Protein AF-A0A7W1SX98-F1 (afdb_monomer)

Mean predicted aligned error: 14.44 Å

Radius of gyration: 32.79 Å; Cα contacts (8 Å, |Δi|>4): 309; chains: 1; bounding box: 80×51×91 Å

Solvent-accessible surface area (backbone atoms only — not comparable to full-atom values): 13759 Å² total; per-residue (Å²): 135,62,76,70,56,58,57,54,52,56,54,55,62,65,65,69,69,81,72,77,74,74,85,77,77,94,74,82,76,87,79,70,83,70,82,74,70,87,77,91,78,72,96,77,76,90,67,81,73,71,81,71,62,69,69,58,58,53,51,51,55,52,50,52,52,51,53,51,51,53,52,54,52,52,52,53,52,51,52,54,52,50,52,50,54,50,51,51,50,52,53,47,44,60,60,55,56,34,48,44,56,43,82,43,70,88,47,90,77,50,61,27,38,30,19,76,18,74,30,53,26,28,68,32,27,35,38,61,46,70,47,78,45,54,63,85,57,80,70,78,54,77,69,76,62,77,79,71,85,78,77,44,65,34,79,61,66,40,59,39,44,53,76,37,73,42,59,63,52,58,82,59,70,48,65,67,57,63,68,32,68,48,31,66,68,60,52,24,42,42,34,41,38,35,39,36,37,28,33,46,101,88,47,79,37,46,26,33,44,30,31,36,54,38,63,90,78,59,42,75,40,54,53,80,73,19,52,87,56,48,44,73,107

Structure (mmCIF, N/CA/C/O backbone):
data_AF-A0A7W1SX98-F1
#
_entry.id   AF-A0A7W1SX98-F1
#
loop_
_atom_site.group_PDB
_atom_site.id
_atom_site.type_symbol
_atom_site.label_atom_id
_atom_site.label_alt_id
_atom_site.label_comp_id
_atom_site.label_asym_id
_atom_site.label_entity_id
_atom_site.label_seq_id
_atom_site.pdbx_PDB_ins_code
_atom_site.Cartn_x
_atom_site.Cartn_y
_atom_site.Cartn_z
_atom_site.occupancy
_atom_site.B_iso_or_equiv
_atom_site.auth_seq_id
_atom_site.auth_comp_id
_atom_site.auth_asym_id
_atom_site.auth_atom_id
_atom_site.pdbx_PDB_model_num
ATOM 1 N N . MET A 1 1 ? -1.512 -29.452 -14.768 1.00 53.53 1 MET A N 1
ATOM 2 C CA . MET A 1 1 ? -2.451 -29.219 -13.643 1.00 53.53 1 MET A CA 1
ATOM 3 C C . MET A 1 1 ? -3.507 -30.324 -13.626 1.00 53.53 1 MET A C 1
ATOM 5 O O . MET A 1 1 ? -4.113 -30.598 -14.654 1.00 53.53 1 MET A O 1
ATOM 9 N N . ASN A 1 2 ? -3.650 -31.048 -12.513 1.00 69.81 2 ASN A N 1
ATOM 10 C CA . ASN A 1 2 ? -4.338 -32.344 -12.470 1.00 69.81 2 ASN A CA 1
ATOM 11 C C . ASN A 1 2 ? -5.875 -32.172 -12.424 1.00 69.81 2 ASN A C 1
ATOM 13 O O . ASN A 1 2 ? -6.386 -31.470 -11.551 1.00 69.81 2 ASN A O 1
ATOM 17 N N . LYS A 1 3 ? -6.631 -32.834 -13.320 1.00 70.69 3 LYS A N 1
ATOM 18 C CA . LYS A 1 3 ? -8.109 -32.718 -13.433 1.00 70.69 3 LYS A CA 1
ATOM 19 C C . LYS A 1 3 ? -8.848 -32.997 -12.110 1.00 70.69 3 LYS A C 1
ATOM 21 O O . LYS A 1 3 ? -9.946 -32.487 -11.889 1.00 70.69 3 LYS A O 1
ATOM 26 N N . ARG A 1 4 ? -8.232 -33.747 -11.187 1.00 74.62 4 ARG A N 1
ATOM 27 C CA . ARG A 1 4 ? -8.764 -33.992 -9.833 1.00 74.62 4 ARG A CA 1
ATOM 28 C C . ARG A 1 4 ? -8.680 -32.775 -8.898 1.00 74.62 4 ARG A C 1
ATOM 30 O O . ARG A 1 4 ? -9.543 -32.629 -8.035 1.00 74.62 4 ARG A O 1
ATOM 37 N N . GLN A 1 5 ? -7.703 -31.883 -9.073 1.00 73.25 5 GLN A N 1
ATOM 38 C CA . GLN A 1 5 ? -7.569 -30.671 -8.252 1.00 73.25 5 GLN A CA 1
ATOM 39 C C . GLN A 1 5 ? -8.580 -29.586 -8.657 1.00 73.25 5 GLN A C 1
ATOM 41 O O . GLN A 1 5 ? -9.191 -28.977 -7.780 1.00 73.25 5 GLN A O 1
ATOM 46 N N . ALA A 1 6 ? -8.875 -29.446 -9.955 1.00 75.69 6 ALA A N 1
ATOM 47 C CA . ALA A 1 6 ? -9.907 -28.525 -10.445 1.00 75.69 6 ALA A CA 1
ATOM 48 C C . ALA A 1 6 ? -11.312 -28.879 -9.913 1.00 75.69 6 ALA A C 1
ATOM 50 O O . ALA A 1 6 ? -12.081 -28.002 -9.518 1.00 75.69 6 ALA A O 1
ATOM 51 N N . LYS A 1 7 ? -11.636 -30.178 -9.810 1.00 75.94 7 LYS A N 1
ATOM 52 C CA . LYS A 1 7 ? -12.932 -30.638 -9.276 1.00 75.94 7 LYS A CA 1
ATOM 53 C C . LYS A 1 7 ? -13.069 -30.386 -7.764 1.00 75.94 7 LYS A C 1
ATOM 55 O O . LYS A 1 7 ? -14.159 -30.066 -7.296 1.00 75.94 7 LYS A O 1
ATOM 60 N N . ARG A 1 8 ? -11.964 -30.455 -7.006 1.00 73.19 8 ARG A N 1
ATOM 61 C CA . ARG A 1 8 ? -11.935 -30.140 -5.562 1.00 73.19 8 ARG A CA 1
ATOM 62 C C . ARG A 1 8 ? -12.038 -28.638 -5.276 1.00 73.19 8 ARG A C 1
ATOM 64 O O . ARG A 1 8 ? -12.693 -28.264 -4.307 1.00 73.19 8 ARG A O 1
ATOM 71 N N . GLN A 1 9 ? -11.465 -27.780 -6.122 1.00 71.31 9 GLN A N 1
ATOM 72 C CA . GLN A 1 9 ? -11.637 -26.326 -5.994 1.00 71.31 9 GLN A CA 1
ATOM 73 C C . GLN A 1 9 ? -13.074 -25.886 -6.314 1.00 71.31 9 GLN A C 1
ATOM 75 O O . GLN A 1 9 ? -13.644 -25.097 -5.563 1.00 71.31 9 GLN A O 1
ATOM 80 N N . LYS A 1 10 ? -13.712 -26.471 -7.339 1.00 72.81 10 LYS A N 1
ATOM 81 C CA . LYS A 1 10 ? -15.106 -26.147 -7.694 1.00 72.81 10 LYS A CA 1
ATOM 82 C C . LYS A 1 10 ? -16.112 -26.554 -6.602 1.00 72.81 10 LYS A C 1
ATOM 84 O O . LYS A 1 10 ? -17.065 -25.826 -6.350 1.00 72.81 10 LYS A O 1
ATOM 89 N N . ALA A 1 11 ? -15.862 -27.657 -5.890 1.00 65.88 11 ALA A N 1
ATOM 90 C CA . ALA A 1 11 ? -16.687 -28.075 -4.750 1.00 65.88 11 ALA A CA 1
ATOM 91 C C . ALA A 1 11 ? -16.510 -27.178 -3.505 1.00 65.88 11 ALA A C 1
ATOM 93 O O . ALA A 1 11 ? -17.474 -26.931 -2.784 1.00 65.88 11 ALA A O 1
ATOM 94 N N . ARG A 1 12 ? -15.303 -26.637 -3.265 1.00 59.25 12 ARG A N 1
ATOM 95 C CA . ARG A 1 12 ? -15.056 -25.687 -2.162 1.00 59.25 12 ARG A CA 1
ATOM 96 C C . ARG A 1 12 ? -15.656 -24.301 -2.418 1.00 59.25 12 ARG A C 1
ATOM 98 O O . ARG A 1 12 ? -16.077 -23.658 -1.462 1.00 59.25 12 ARG A O 1
ATOM 105 N N . ALA A 1 13 ? -15.754 -23.871 -3.677 1.00 56.34 13 ALA A N 1
ATOM 106 C CA . ALA A 1 13 ? -16.446 -22.631 -4.033 1.00 56.34 13 ALA A CA 1
ATOM 107 C C . ALA A 1 13 ? -17.969 -22.727 -3.805 1.00 56.34 13 ALA A C 1
ATOM 109 O O . ALA A 1 13 ? -18.572 -21.778 -3.316 1.00 56.34 13 ALA A O 1
ATOM 110 N N . ALA A 1 14 ? -18.577 -23.892 -4.058 1.00 56.03 14 ALA A N 1
ATOM 111 C CA . ALA A 1 14 ? -20.012 -24.107 -3.840 1.00 56.03 14 ALA A CA 1
ATOM 112 C C . ALA A 1 14 ? -20.404 -24.223 -2.350 1.00 56.03 14 ALA A C 1
ATOM 114 O O . ALA A 1 14 ? -21.511 -23.853 -1.969 1.00 56.03 14 ALA A O 1
ATOM 115 N N . ALA A 1 15 ? -19.500 -24.689 -1.482 1.00 55.44 15 ALA A N 1
ATOM 116 C CA . ALA A 1 15 ? -19.774 -24.811 -0.046 1.00 55.44 15 ALA A CA 1
ATOM 117 C C . ALA A 1 15 ? -19.709 -23.473 0.721 1.00 55.44 15 ALA A C 1
ATOM 119 O O . ALA A 1 15 ? -20.192 -23.396 1.848 1.00 55.44 15 ALA A O 1
ATOM 120 N N . LYS A 1 16 ? -19.149 -22.406 0.130 1.00 50.00 16 LYS A N 1
ATOM 121 C CA . LYS A 1 16 ? -18.953 -21.110 0.808 1.00 50.00 16 LYS A CA 1
ATOM 122 C C . LYS A 1 16 ? -20.136 -20.134 0.671 1.00 50.00 16 LYS A C 1
ATOM 124 O O . LYS A 1 16 ? -20.078 -19.049 1.234 1.00 50.00 16 LYS A O 1
ATOM 129 N N . GLN A 1 17 ? -21.215 -20.518 -0.021 1.00 50.91 17 GLN A N 1
ATOM 130 C CA . GLN A 1 17 ? -22.422 -19.690 -0.207 1.00 50.91 17 GLN A CA 1
ATOM 131 C C . GLN A 1 17 ? -23.604 -20.037 0.723 1.00 50.91 17 GLN A C 1
ATOM 133 O O . GLN A 1 17 ? -24.662 -19.433 0.602 1.00 50.91 17 GLN A O 1
ATOM 138 N N . LYS A 1 18 ? -23.455 -20.962 1.683 1.00 48.38 18 LYS A N 1
ATOM 139 C CA . LYS A 1 18 ? -24.540 -21.355 2.616 1.00 48.38 18 LYS A CA 1
ATOM 140 C C . LYS A 1 18 ? -24.483 -20.703 4.005 1.00 48.38 18 LYS A C 1
ATOM 142 O O . LYS A 1 18 ? -25.079 -21.207 4.948 1.00 48.38 18 LYS A O 1
ATOM 147 N N . GLY A 1 19 ? -23.785 -19.577 4.126 1.00 49.44 19 GLY A N 1
ATOM 148 C CA . GLY A 1 19 ? -23.678 -18.804 5.364 1.00 49.44 19 GLY A CA 1
ATOM 149 C C . GLY A 1 19 ? -24.116 -17.354 5.193 1.00 49.44 19 GLY A C 1
ATOM 150 O O . GLY A 1 19 ? -23.439 -16.470 5.706 1.00 49.44 19 GLY A O 1
ATOM 151 N N . SER A 1 20 ? -25.191 -17.082 4.442 1.00 47.28 20 SER A N 1
ATOM 152 C CA . SER A 1 20 ? -25.855 -15.782 4.554 1.00 47.28 20 SER A CA 1
ATOM 153 C C . SER A 1 20 ? -26.564 -15.752 5.903 1.00 47.28 20 SER A C 1
ATOM 155 O O . SER A 1 20 ? -27.641 -16.324 6.080 1.00 47.28 20 SER A O 1
ATOM 157 N N . MET A 1 21 ? -25.911 -15.131 6.875 1.00 58.09 21 MET A N 1
ATOM 158 C CA . MET A 1 21 ? -26.571 -14.669 8.083 1.00 58.09 21 MET A CA 1
ATOM 159 C C . MET A 1 21 ? -27.754 -13.793 7.632 1.00 58.09 21 MET A C 1
ATOM 161 O O . MET A 1 21 ? -27.546 -12.926 6.776 1.00 58.09 21 MET A O 1
ATOM 165 N N . PRO A 1 22 ? -28.988 -14.048 8.099 1.00 62.84 22 PRO A N 1
ATOM 166 C CA . PRO A 1 22 ? -30.115 -13.200 7.742 1.00 62.84 22 PRO A CA 1
ATOM 167 C C . PRO A 1 22 ? -29.826 -11.753 8.172 1.00 62.84 22 PRO A C 1
ATOM 169 O O . PRO A 1 22 ? -29.080 -11.543 9.138 1.00 62.84 22 PRO A O 1
ATOM 172 N N . PRO A 1 23 ? -30.376 -10.755 7.458 1.00 55.97 23 PRO A N 1
ATOM 173 C CA . PRO A 1 23 ? -30.254 -9.362 7.856 1.00 55.97 23 PRO A CA 1
ATOM 174 C C . PRO A 1 23 ? -30.785 -9.233 9.282 1.00 55.97 23 PRO A C 1
ATOM 176 O O . PRO A 1 23 ? -31.901 -9.642 9.590 1.00 55.97 23 PRO A O 1
ATOM 179 N N . ARG A 1 24 ? -29.932 -8.736 10.174 1.00 49.81 24 ARG A N 1
ATOM 180 C CA . ARG A 1 24 ? -30.326 -8.401 11.535 1.00 49.81 24 ARG A CA 1
ATOM 181 C C . ARG A 1 24 ? -31.128 -7.112 11.419 1.00 49.81 24 ARG A C 1
ATOM 183 O O . ARG A 1 24 ? -30.543 -6.074 11.115 1.00 49.81 24 ARG A O 1
ATOM 190 N N . ASP A 1 25 ? -32.443 -7.214 11.578 1.00 44.94 25 ASP A N 1
ATOM 191 C CA . ASP A 1 25 ? -33.338 -6.062 11.637 1.00 44.94 25 ASP A CA 1
ATOM 192 C C . ASP A 1 25 ? -32.806 -5.049 12.664 1.00 44.94 25 ASP A C 1
ATOM 194 O O . ASP A 1 25 ? -32.592 -5.407 13.828 1.00 44.94 25 ASP A O 1
ATOM 198 N N . PRO A 1 26 ? -32.565 -3.784 12.279 1.00 55.34 26 PRO A N 1
ATOM 199 C CA . PRO A 1 26 ? -32.278 -2.715 13.217 1.00 55.34 26 PRO A CA 1
ATOM 200 C C . PRO A 1 26 ? -33.611 -2.135 13.688 1.00 55.34 26 PRO A C 1
ATOM 202 O O . PRO A 1 26 ? -33.945 -0.988 13.404 1.00 55.34 26 PRO A O 1
ATOM 205 N N . THR A 1 27 ? -34.443 -2.938 14.340 1.00 52.44 27 THR A N 1
ATOM 206 C CA . THR A 1 27 ? -35.696 -2.448 14.917 1.00 52.44 27 THR A CA 1
ATOM 207 C C . THR A 1 27 ? -36.059 -3.311 16.106 1.00 52.44 27 THR A C 1
ATOM 209 O O . THR A 1 27 ? -36.897 -4.183 16.002 1.00 52.44 27 THR A O 1
ATOM 212 N N . ASP A 1 28 ? -35.401 -3.060 17.230 1.00 42.59 28 ASP A N 1
ATOM 213 C CA . ASP A 1 28 ? -36.002 -3.284 18.541 1.00 42.59 28 ASP A CA 1
ATOM 214 C C . ASP A 1 28 ? -35.445 -2.219 19.474 1.00 42.59 28 ASP A C 1
ATOM 216 O O . ASP A 1 28 ? -34.441 -2.362 20.168 1.00 42.59 28 ASP A O 1
ATOM 220 N N . ASN A 1 29 ? -36.102 -1.073 19.372 1.00 54.12 29 ASN A N 1
ATOM 221 C CA . ASN A 1 29 ? -36.122 -0.038 20.375 1.00 54.12 29 ASN A CA 1
ATOM 222 C C . ASN A 1 29 ? -37.097 -0.543 21.454 1.00 54.12 29 ASN A C 1
ATOM 224 O O . ASN A 1 29 ? -38.302 -0.515 21.195 1.00 54.12 29 ASN A O 1
ATOM 228 N N . PRO A 1 30 ? -36.683 -0.968 22.662 1.00 50.56 30 PRO A N 1
ATOM 229 C CA . PRO A 1 30 ? -37.625 -1.051 23.764 1.00 50.56 30 PRO A CA 1
ATOM 230 C C . PRO A 1 30 ? -37.810 0.367 24.315 1.00 50.56 30 PRO A C 1
ATOM 232 O O . PRO A 1 30 ? -37.403 0.699 25.422 1.00 50.56 30 PRO A O 1
ATOM 235 N N . SER A 1 31 ? -38.442 1.223 23.508 1.00 51.28 31 SER A N 1
ATOM 236 C CA . SER A 1 31 ? -39.245 2.335 24.011 1.00 51.28 31 SER A CA 1
ATOM 237 C C . SER A 1 31 ? -40.642 1.784 24.298 1.00 51.28 31 SER A C 1
ATOM 239 O O . SER A 1 31 ? -41.639 2.195 23.717 1.00 51.28 31 SER A O 1
ATOM 241 N N . SER A 1 32 ? -40.717 0.791 25.180 1.00 48.19 32 SER A N 1
ATOM 242 C CA . SER A 1 32 ? -41.953 0.470 25.876 1.00 48.19 32 SER A CA 1
ATOM 243 C C . SER A 1 32 ? -41.950 1.304 27.147 1.00 48.19 32 SER A C 1
ATOM 245 O O . SER A 1 32 ? -41.489 0.884 28.208 1.00 48.19 32 SER A O 1
ATOM 247 N N . ASN A 1 33 ? -42.461 2.523 27.003 1.00 55.06 33 ASN A N 1
ATOM 248 C CA . ASN A 1 33 ? -43.146 3.207 28.084 1.00 55.06 33 ASN A CA 1
ATOM 249 C C . ASN A 1 33 ? -44.345 2.333 28.496 1.00 55.06 33 ASN A C 1
ATOM 251 O O . ASN A 1 33 ? -45.474 2.612 28.107 1.00 55.06 33 ASN A O 1
ATOM 255 N N . GLU A 1 34 ? -44.119 1.262 29.254 1.00 45.81 34 GLU A N 1
ATOM 256 C CA . GLU A 1 34 ? -45.177 0.694 30.082 1.00 45.81 34 GLU A CA 1
ATOM 257 C C . GLU A 1 34 ? -45.151 1.440 31.406 1.00 45.81 34 GLU A C 1
ATOM 259 O O . GLU A 1 34 ? -44.496 1.073 32.381 1.00 45.81 34 GLU A O 1
ATOM 264 N N . ALA A 1 35 ? -45.912 2.531 31.411 1.00 51.06 35 ALA A N 1
ATOM 265 C CA . ALA A 1 35 ? -46.643 2.943 32.588 1.00 51.06 35 ALA A CA 1
ATOM 266 C C . ALA A 1 35 ? -47.534 1.764 33.022 1.00 51.06 35 ALA A C 1
ATOM 268 O O . ALA A 1 35 ? -48.715 1.697 32.683 1.00 51.06 35 ALA A O 1
ATOM 269 N N . SER A 1 36 ? -46.955 0.794 33.735 1.00 50.25 36 SER A N 1
ATOM 270 C CA . SER A 1 36 ? -47.737 -0.181 34.481 1.00 50.25 36 SER A CA 1
ATOM 271 C C . SER A 1 36 ? -48.347 0.560 35.654 1.00 50.25 36 SER A C 1
ATOM 273 O O . SER A 1 36 ? -47.698 0.848 36.660 1.00 50.25 36 SER A O 1
ATOM 275 N N . ASN A 1 37 ? -49.608 0.901 35.439 1.00 53.03 37 ASN A N 1
ATOM 276 C CA . ASN A 1 37 ? -50.574 1.332 36.419 1.00 53.03 37 ASN A CA 1
ATOM 277 C C . ASN A 1 37 ? -50.389 0.652 37.778 1.00 53.03 37 ASN A C 1
ATOM 279 O O . ASN A 1 37 ? -50.165 -0.555 37.879 1.00 53.03 37 ASN A O 1
ATOM 283 N N . ASN A 1 38 ? -50.573 1.481 38.801 1.00 57.03 38 ASN A N 1
ATOM 284 C CA . ASN A 1 38 ? -51.040 1.144 40.134 1.00 57.03 38 ASN A CA 1
ATOM 285 C C . ASN A 1 38 ? -51.737 -0.223 40.218 1.00 57.03 38 ASN A C 1
ATOM 287 O O . ASN A 1 38 ? -52.833 -0.400 39.687 1.00 57.03 38 ASN A O 1
ATOM 291 N N . HIS A 1 39 ? -51.161 -1.124 41.009 1.00 44.66 39 HIS A N 1
ATOM 292 C CA . HIS A 1 39 ? -51.970 -2.000 41.843 1.00 44.66 39 HIS A CA 1
ATOM 293 C C . HIS A 1 39 ? -51.408 -1.982 43.261 1.00 44.66 39 HIS A C 1
ATOM 295 O O . HIS A 1 39 ? -50.595 -2.802 43.682 1.00 44.66 39 HIS A O 1
ATOM 301 N N . ASP A 1 40 ? -51.850 -0.951 43.970 1.00 61.62 40 ASP A N 1
ATOM 302 C CA . ASP A 1 40 ?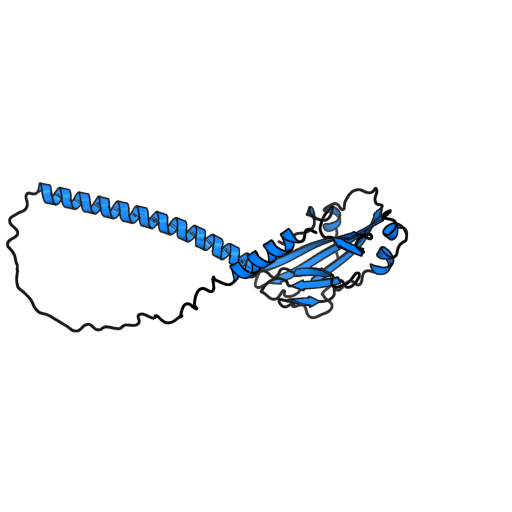 -51.883 -0.878 45.417 1.00 61.62 40 ASP A CA 1
ATOM 303 C C . ASP A 1 40 ? -52.921 -1.903 45.903 1.00 61.62 40 ASP A C 1
ATOM 305 O O . ASP A 1 40 ? -54.124 -1.657 45.880 1.00 61.62 40 ASP A O 1
ATOM 309 N N . SER A 1 41 ? -52.476 -3.126 46.191 1.00 59.09 41 SER A N 1
ATOM 310 C CA . SER A 1 41 ? -53.283 -4.140 46.876 1.00 59.09 41 SER A CA 1
ATOM 311 C C . SER A 1 41 ? -52.406 -5.314 47.292 1.00 59.09 41 SER A C 1
ATOM 313 O O . SER A 1 41 ? -52.212 -6.259 46.531 1.00 59.09 41 SER A O 1
ATOM 315 N N . THR A 1 42 ? -51.855 -5.258 48.498 1.00 48.41 42 THR A N 1
ATOM 316 C CA . THR A 1 42 ? -52.203 -6.172 49.601 1.00 48.41 42 THR A CA 1
ATOM 317 C C . THR A 1 42 ? -51.202 -5.973 50.732 1.00 48.41 42 THR A C 1
ATOM 319 O O . THR A 1 42 ? -50.183 -6.648 50.857 1.00 48.41 42 THR A O 1
ATOM 322 N N . GLU A 1 43 ? -51.561 -5.062 51.636 1.00 60.75 43 GLU A N 1
ATOM 323 C CA . GLU A 1 43 ? -51.443 -5.371 53.053 1.00 60.75 43 GLU A CA 1
ATOM 324 C C . GLU A 1 43 ? -52.037 -6.766 53.284 1.00 60.75 43 GLU A C 1
ATOM 326 O O . GLU A 1 43 ? -53.252 -6.913 53.325 1.00 60.75 43 GLU A O 1
ATOM 331 N N . GLN A 1 44 ? -51.212 -7.803 53.387 1.00 53.03 44 GLN A N 1
ATOM 332 C CA . GLN A 1 44 ? -51.542 -9.011 54.140 1.00 53.03 44 GLN A CA 1
ATOM 333 C C . GLN A 1 44 ? -50.332 -9.933 54.190 1.00 53.03 44 GLN A C 1
ATOM 335 O O . GLN A 1 44 ? -49.858 -10.440 53.181 1.00 53.03 44 GLN A O 1
ATOM 340 N N . GLY A 1 45 ? -49.846 -10.160 55.408 1.00 48.97 45 GLY A N 1
ATOM 341 C CA . GLY A 1 45 ? -48.804 -11.146 55.663 1.00 48.97 45 GLY A CA 1
ATOM 342 C C . GLY A 1 45 ? -47.575 -10.591 56.360 1.00 48.97 45 GLY A C 1
ATOM 343 O O . GLY A 1 45 ? -46.457 -10.941 56.004 1.00 48.97 45 GLY A O 1
ATOM 344 N N . ARG A 1 46 ? -47.761 -9.801 57.427 1.00 51.31 46 ARG A N 1
ATOM 345 C CA . ARG A 1 46 ? -46.780 -9.715 58.522 1.00 51.31 46 ARG A CA 1
ATOM 346 C C . ARG A 1 46 ? -46.711 -11.097 59.193 1.00 51.31 46 ARG A C 1
ATOM 348 O O . ARG A 1 46 ? -47.197 -11.302 60.304 1.00 51.31 46 ARG A O 1
ATOM 355 N N . SER A 1 47 ? -46.180 -12.090 58.482 1.00 56.03 47 SER A N 1
ATOM 356 C CA . SER A 1 47 ? -45.858 -13.383 59.059 1.00 56.03 47 SER A CA 1
ATOM 357 C C . SER A 1 47 ? -44.845 -13.107 60.155 1.00 56.03 47 SER A C 1
ATOM 359 O O . SER A 1 47 ? -43.778 -12.548 59.895 1.00 56.03 47 SER A O 1
ATOM 361 N N . LYS A 1 48 ? -45.220 -13.435 61.392 1.00 50.59 48 LYS A N 1
ATOM 362 C CA . LYS A 1 48 ? -44.337 -13.427 62.552 1.00 50.59 48 LYS A CA 1
ATOM 363 C C . LYS A 1 48 ? -43.171 -14.363 62.233 1.00 50.59 48 LYS A C 1
ATOM 365 O O . LYS A 1 48 ? -43.268 -15.560 62.479 1.00 50.59 48 LYS A O 1
ATOM 370 N N . LEU A 1 49 ? -42.102 -13.827 61.640 1.00 59.66 49 LEU A N 1
ATOM 371 C CA . LEU A 1 49 ? -40.834 -14.526 61.529 1.00 59.66 49 LEU A CA 1
ATOM 372 C C . LEU A 1 49 ? -40.380 -14.774 62.963 1.00 59.66 49 LEU A C 1
ATOM 374 O O . LEU A 1 49 ? -39.955 -13.864 63.676 1.00 59.66 49 LEU A O 1
ATOM 378 N N . SER A 1 50 ? -40.564 -16.014 63.406 1.00 64.06 50 SER A N 1
ATOM 379 C CA . SER A 1 50 ? -39.904 -16.556 64.582 1.00 64.06 50 SER A CA 1
ATOM 380 C C . SER A 1 50 ? -38.437 -16.153 64.507 1.00 64.06 50 SER A C 1
ATOM 382 O O . SER A 1 50 ? -37.804 -16.416 63.485 1.00 64.06 50 SER A O 1
ATOM 384 N N . LYS A 1 51 ? -37.936 -15.477 65.550 1.00 71.12 51 LYS A N 1
ATOM 385 C CA . LYS A 1 51 ? -36.546 -15.017 65.665 1.00 71.12 51 LYS A CA 1
ATOM 386 C C . LYS A 1 51 ? -35.609 -16.115 65.167 1.00 71.12 51 LYS A C 1
ATOM 388 O O . LYS A 1 51 ? -35.430 -17.124 65.849 1.00 71.12 51 LYS A O 1
ATOM 393 N N . ALA A 1 52 ? -35.054 -15.928 63.973 1.00 71.56 52 ALA A N 1
ATOM 394 C CA . ALA A 1 52 ? -33.992 -16.789 63.502 1.00 71.56 52 ALA A CA 1
ATOM 395 C C . ALA A 1 52 ? -32.820 -16.618 64.482 1.00 71.56 52 ALA A C 1
ATOM 397 O O . ALA A 1 52 ? -32.535 -15.495 64.908 1.00 71.56 52 ALA A O 1
ATOM 398 N N . PRO A 1 53 ? -32.177 -17.704 64.918 1.00 82.94 53 PRO A N 1
ATOM 399 C CA . PRO A 1 53 ? -31.033 -17.599 65.805 1.00 82.94 53 PRO A CA 1
ATOM 400 C C . PRO A 1 53 ? -29.909 -16.793 65.130 1.00 82.94 53 PRO A C 1
ATOM 402 O O . PRO A 1 53 ? -29.630 -16.971 63.946 1.00 82.94 53 PRO A O 1
ATOM 405 N N . VAL A 1 54 ? -29.261 -15.914 65.904 1.00 88.62 54 VAL A N 1
ATOM 406 C CA . VAL A 1 54 ? -28.309 -14.869 65.452 1.00 88.62 54 VAL A CA 1
ATOM 407 C C . VAL A 1 54 ? -27.192 -15.396 64.533 1.00 88.62 54 VAL A C 1
ATOM 409 O O . VAL A 1 54 ? -26.716 -14.685 63.650 1.00 88.62 54 VAL A O 1
ATOM 412 N N . TRP A 1 55 ? -26.787 -16.661 64.679 1.00 92.38 55 TRP A N 1
ATOM 413 C CA . TRP A 1 55 ? -25.748 -17.271 63.840 1.00 92.38 55 TRP A CA 1
ATOM 414 C C . TRP A 1 55 ? -26.164 -17.435 62.366 1.00 92.38 55 TRP A C 1
ATOM 416 O O . TRP A 1 55 ? -25.307 -17.372 61.485 1.00 92.38 55 TRP A O 1
ATOM 426 N N . ILE A 1 56 ? -27.461 -17.602 62.077 1.00 91.25 56 ILE A N 1
ATOM 427 C CA . ILE A 1 56 ? -27.976 -17.724 60.701 1.00 91.25 56 ILE A CA 1
ATOM 428 C C . ILE A 1 56 ? -27.890 -16.375 59.981 1.00 91.25 56 ILE A C 1
ATOM 430 O O . ILE A 1 56 ? -27.528 -16.318 58.806 1.00 91.25 56 ILE A O 1
ATOM 434 N N . GLU A 1 57 ? -28.172 -15.284 60.693 1.00 88.06 57 GLU A N 1
ATOM 435 C CA . GLU A 1 57 ? -28.065 -13.924 60.161 1.00 88.06 57 GLU A CA 1
ATOM 436 C C . GLU A 1 57 ? -26.612 -13.586 59.798 1.00 88.06 57 GLU A C 1
ATOM 438 O O . GLU A 1 57 ? -26.342 -13.096 58.699 1.00 88.06 57 GLU A O 1
ATOM 443 N N . ALA A 1 58 ? -25.660 -13.969 60.658 1.00 93.25 58 ALA A N 1
ATOM 444 C CA . ALA A 1 58 ? -24.232 -13.824 60.379 1.00 93.25 58 ALA A CA 1
ATOM 445 C C . ALA A 1 58 ? -23.787 -14.627 59.139 1.00 93.25 58 ALA A C 1
ATOM 447 O O . ALA A 1 58 ? -23.055 -14.105 58.298 1.00 93.25 58 ALA A O 1
ATOM 448 N N . LEU A 1 59 ? -24.258 -15.872 58.977 1.00 95.19 59 LEU A N 1
ATOM 449 C CA . LEU A 1 59 ? -23.953 -16.680 57.788 1.00 95.19 59 LEU A CA 1
ATOM 450 C C . LEU A 1 59 ? -24.529 -16.078 56.504 1.00 95.19 59 LEU A C 1
ATOM 452 O O . LEU A 1 59 ? -23.855 -16.079 55.474 1.00 95.19 59 LEU A O 1
ATOM 456 N N . CYS A 1 60 ? -25.748 -15.539 56.560 1.00 94.25 60 CYS A N 1
ATOM 457 C CA . CYS A 1 60 ? -26.376 -14.884 55.416 1.00 94.25 60 CYS A CA 1
ATOM 458 C C . CYS A 1 60 ? -25.584 -13.638 54.981 1.00 94.25 60 CYS A C 1
ATOM 460 O O . CYS A 1 60 ? -25.288 -13.472 53.797 1.00 94.25 60 CYS A O 1
ATOM 462 N N . ALA A 1 61 ? -25.150 -12.812 55.940 1.00 94.88 61 ALA A N 1
ATOM 463 C CA . ALA A 1 61 ? -24.311 -11.647 55.664 1.00 94.88 61 ALA A CA 1
ATOM 464 C C . ALA A 1 61 ? -22.980 -12.038 54.996 1.00 94.88 61 ALA A C 1
ATOM 466 O O . ALA A 1 61 ? -22.581 -11.431 54.002 1.00 94.88 61 ALA A O 1
ATOM 467 N N . ILE A 1 62 ? -22.321 -13.095 55.483 1.00 96.44 62 ILE A N 1
ATOM 468 C CA . ILE A 1 62 ? -21.082 -13.613 54.883 1.00 96.44 62 ILE A CA 1
ATOM 469 C C . ILE A 1 62 ? -21.330 -14.109 53.450 1.00 96.44 62 ILE A C 1
ATOM 471 O O . ILE A 1 62 ? -20.566 -13.776 52.542 1.00 96.44 62 ILE A O 1
ATOM 475 N N . ALA A 1 63 ? -22.410 -14.862 53.220 1.00 97.06 63 ALA A N 1
ATOM 476 C CA . ALA A 1 63 ? -22.757 -15.368 51.893 1.00 97.06 63 ALA A CA 1
ATOM 477 C C . ALA A 1 63 ? -22.986 -14.231 50.881 1.00 97.06 63 ALA A C 1
ATOM 479 O O . ALA A 1 63 ? -22.487 -14.298 49.755 1.00 97.06 63 ALA A O 1
ATOM 480 N N . LEU A 1 64 ? -23.665 -13.154 51.290 1.00 97.31 64 LEU A N 1
ATOM 481 C CA . LEU A 1 64 ? -23.885 -11.975 50.447 1.00 97.31 64 LEU A CA 1
ATOM 482 C C . LEU A 1 64 ? -22.572 -11.287 50.054 1.00 97.31 64 LEU A C 1
ATOM 484 O O . LEU A 1 64 ? -22.400 -10.913 48.891 1.00 97.31 64 LEU A O 1
ATOM 488 N N . VAL A 1 65 ? -21.619 -11.166 50.982 1.00 97.56 65 VAL A N 1
ATOM 489 C CA . VAL A 1 65 ? -20.292 -10.597 50.689 1.00 97.56 65 VAL A CA 1
ATOM 490 C C . VAL A 1 65 ? -19.539 -11.462 49.677 1.00 97.56 65 VAL A C 1
ATOM 492 O O . VAL A 1 65 ? -18.964 -10.928 48.727 1.00 97.56 65 VAL A O 1
ATOM 495 N N . ILE A 1 66 ? -19.587 -12.790 49.820 1.00 97.62 66 ILE A N 1
ATOM 496 C CA . ILE A 1 66 ? -18.929 -13.720 48.888 1.00 97.62 66 ILE A CA 1
ATOM 497 C C . ILE A 1 66 ? -19.524 -13.597 47.481 1.00 97.62 66 ILE A C 1
ATOM 499 O O . ILE A 1 66 ? -18.777 -13.445 46.514 1.00 97.62 66 ILE A O 1
ATOM 503 N N . ILE A 1 67 ? -20.855 -13.615 47.353 1.00 97.06 67 ILE A N 1
ATOM 504 C CA . ILE A 1 67 ? -21.537 -13.496 46.054 1.00 97.06 67 ILE A CA 1
ATOM 505 C C . ILE A 1 67 ? -21.199 -12.155 45.395 1.00 97.06 67 ILE A C 1
ATOM 507 O O . ILE A 1 67 ? -20.840 -12.115 44.217 1.00 97.06 67 ILE A O 1
ATOM 511 N N . THR A 1 68 ? -21.234 -11.065 46.165 1.00 97.00 68 THR A N 1
ATOM 512 C CA . THR A 1 68 ? -20.897 -9.720 45.675 1.00 97.00 68 THR A CA 1
ATOM 513 C C . THR A 1 68 ? -19.435 -9.635 45.225 1.00 97.00 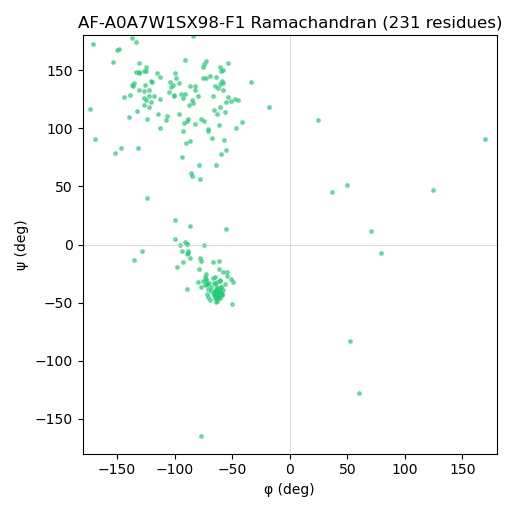68 THR A C 1
ATOM 515 O O . THR A 1 68 ? -19.132 -9.068 44.169 1.00 97.00 68 THR A O 1
ATOM 518 N N . GLY A 1 69 ? -18.516 -10.250 45.977 1.00 97.25 69 GLY A N 1
ATOM 519 C CA . GLY A 1 69 ? -17.099 -10.342 45.627 1.00 97.25 69 GLY A CA 1
ATOM 520 C C . GLY A 1 69 ? -16.864 -11.122 44.331 1.00 97.25 69 GLY A C 1
ATOM 521 O O . GLY A 1 69 ? -16.151 -10.645 43.444 1.00 97.25 69 GLY A O 1
ATOM 522 N N . LEU A 1 70 ? -17.515 -12.279 44.176 1.00 96.94 70 LEU A N 1
ATOM 523 C CA . LEU A 1 70 ? -17.449 -13.085 42.954 1.00 96.94 70 LEU A CA 1
ATOM 524 C C . LEU A 1 70 ? -18.014 -12.327 41.749 1.00 96.94 70 LEU A C 1
ATOM 526 O O . LEU A 1 70 ? -17.368 -12.292 40.700 1.00 96.94 70 LEU A O 1
ATOM 530 N N . TYR A 1 71 ? -19.167 -11.670 41.897 1.00 95.88 71 TYR A N 1
ATOM 531 C CA . TYR A 1 71 ? -19.773 -10.875 40.828 1.00 95.88 71 TYR A CA 1
ATOM 532 C C . TYR A 1 71 ? -18.849 -9.736 40.380 1.00 95.88 71 TYR A C 1
ATOM 534 O O . TYR A 1 71 ? -18.578 -9.577 39.189 1.00 95.88 71 TYR A O 1
ATOM 542 N N . THR A 1 72 ? -18.270 -9.003 41.336 1.00 95.44 72 THR A N 1
ATOM 543 C CA . THR A 1 72 ? -17.306 -7.927 41.056 1.00 95.44 72 THR A CA 1
ATOM 544 C C . THR A 1 72 ? -16.063 -8.456 40.331 1.00 95.44 72 THR A C 1
ATOM 546 O O . THR A 1 72 ? -15.564 -7.829 39.393 1.00 95.44 72 THR A O 1
ATOM 549 N N . HIS A 1 73 ? -15.568 -9.634 40.723 1.00 95.44 73 HIS A N 1
ATOM 550 C CA . HIS A 1 73 ? -14.434 -10.281 40.066 1.00 95.44 73 HIS A CA 1
ATOM 551 C C . HIS A 1 73 ? -14.756 -10.690 38.615 1.00 95.44 73 HIS A C 1
ATOM 553 O O . HIS A 1 73 ? -13.955 -10.430 37.712 1.00 95.44 73 HIS A O 1
ATOM 559 N N . TYR A 1 74 ? -15.934 -11.270 38.358 1.00 95.38 74 TYR A N 1
ATOM 560 C CA . TYR A 1 74 ? -16.369 -11.613 36.999 1.00 95.38 74 TYR A CA 1
ATOM 561 C C . TYR A 1 74 ? -16.586 -10.375 36.124 1.00 95.38 74 TYR A C 1
ATOM 563 O O . TYR A 1 74 ? -16.126 -10.357 34.979 1.00 95.38 74 TYR A O 1
ATOM 571 N N . ALA A 1 75 ? -17.196 -9.318 36.667 1.00 93.25 75 ALA A N 1
ATOM 572 C CA . ALA A 1 75 ? -17.388 -8.055 35.960 1.00 93.25 75 ALA A CA 1
ATOM 573 C C . ALA A 1 75 ? -16.046 -7.445 35.519 1.00 93.25 75 ALA A C 1
ATOM 575 O O . ALA A 1 75 ? -15.891 -7.055 34.361 1.00 93.25 75 ALA A O 1
ATOM 576 N N . ARG A 1 76 ? -15.026 -7.451 36.392 1.00 93.75 76 ARG A N 1
ATOM 577 C CA . ARG A 1 76 ? -13.675 -6.984 36.029 1.00 93.75 76 ARG A CA 1
ATOM 578 C C . ARG A 1 76 ? -13.073 -7.773 34.865 1.00 93.75 76 ARG A C 1
ATOM 580 O O . ARG A 1 76 ? -12.494 -7.163 33.968 1.00 93.75 76 ARG A O 1
ATOM 587 N N . ARG A 1 77 ? -13.221 -9.103 34.843 1.00 92.62 77 ARG A N 1
ATOM 588 C CA . ARG A 1 77 ? -12.717 -9.931 33.731 1.00 92.62 77 ARG A CA 1
ATOM 589 C C . ARG A 1 77 ? -13.434 -9.636 32.414 1.00 92.62 77 ARG A C 1
ATOM 591 O O . ARG A 1 77 ? -12.772 -9.554 31.382 1.00 92.62 77 ARG A O 1
ATOM 598 N N . GLN A 1 78 ? -14.752 -9.432 32.441 1.00 90.25 78 GLN A N 1
ATOM 599 C CA . GLN A 1 78 ? -15.504 -9.061 31.238 1.00 90.25 78 GLN A CA 1
ATOM 600 C C . GLN A 1 78 ? -15.060 -7.705 30.686 1.00 90.25 78 GLN A C 1
ATOM 602 O O . GLN A 1 78 ? -14.829 -7.589 29.487 1.00 90.25 78 GLN A O 1
ATOM 607 N N . VAL A 1 79 ? -14.851 -6.709 31.552 1.00 94.50 79 VAL A N 1
ATOM 608 C CA . VAL A 1 79 ? -14.355 -5.387 31.135 1.00 94.50 79 VAL A CA 1
ATOM 609 C C . VAL A 1 79 ? -12.959 -5.485 30.517 1.00 94.50 79 VAL A C 1
ATOM 611 O O . VAL A 1 79 ? -12.692 -4.853 29.500 1.00 94.50 79 VAL A O 1
ATOM 614 N N . GLN A 1 80 ? -12.065 -6.304 31.077 1.00 94.88 80 GLN A N 1
ATOM 615 C CA . GLN A 1 80 ? -10.732 -6.512 30.500 1.00 94.88 80 GLN A CA 1
ATOM 616 C C . GLN A 1 80 ? -10.793 -7.153 29.107 1.00 94.88 80 GLN A C 1
ATOM 618 O O . GLN A 1 80 ? -10.104 -6.693 28.196 1.00 94.88 80 GLN A O 1
ATOM 623 N N . ALA A 1 81 ? -11.635 -8.175 28.924 1.00 91.00 81 ALA A N 1
ATOM 624 C CA . ALA A 1 81 ? -11.832 -8.811 27.624 1.00 91.00 81 ALA A CA 1
ATOM 625 C C . ALA A 1 81 ? -12.460 -7.841 26.609 1.00 91.00 81 ALA A C 1
ATOM 627 O O . ALA A 1 81 ? -11.940 -7.691 25.505 1.00 91.00 81 ALA A O 1
ATOM 628 N N . ALA A 1 82 ? -13.509 -7.116 27.010 1.00 90.62 82 ALA A N 1
ATOM 629 C CA . ALA A 1 82 ? -14.173 -6.123 26.171 1.00 90.62 82 ALA A CA 1
ATOM 630 C C . ALA A 1 82 ? -13.220 -4.997 25.751 1.00 90.62 82 ALA A C 1
ATOM 632 O O . ALA A 1 82 ? -13.191 -4.625 24.582 1.00 90.62 82 ALA A O 1
ATOM 633 N N . ASN A 1 83 ? -12.380 -4.502 26.664 1.00 95.31 83 ASN A N 1
ATOM 634 C CA . ASN A 1 83 ? -11.376 -3.484 26.352 1.00 95.31 83 ASN A CA 1
ATOM 635 C C . ASN A 1 83 ? -10.335 -3.979 25.346 1.00 95.31 83 ASN A C 1
ATOM 637 O O . ASN A 1 83 ? -9.896 -3.207 24.494 1.00 95.31 83 ASN A O 1
ATOM 641 N N . LYS A 1 84 ? -9.937 -5.255 25.422 1.00 92.94 84 LYS A N 1
ATOM 642 C CA . LYS A 1 84 ? -9.032 -5.850 24.433 1.00 92.94 84 LYS A CA 1
ATOM 643 C C . LYS A 1 84 ? -9.690 -5.888 23.053 1.00 92.94 84 LYS A C 1
ATOM 645 O O . LYS A 1 84 ? -9.104 -5.385 22.101 1.00 92.94 84 LYS A O 1
ATOM 650 N N . THR A 1 85 ? -10.923 -6.386 22.966 1.00 85.88 85 THR A N 1
ATOM 651 C CA . THR A 1 85 ? -11.684 -6.421 21.709 1.00 85.88 85 THR A CA 1
ATOM 652 C C . THR A 1 85 ? -11.932 -5.020 21.154 1.00 85.88 85 THR A C 1
ATOM 654 O O . THR A 1 85 ? -11.780 -4.802 19.960 1.00 85.88 85 THR A O 1
ATOM 657 N N . LEU A 1 86 ? -12.247 -4.041 22.005 1.00 87.94 86 LEU A N 1
ATOM 658 C CA . LEU A 1 86 ? -12.434 -2.654 21.586 1.00 87.94 86 LEU A CA 1
ATOM 659 C C . LEU A 1 86 ? -11.147 -2.076 20.987 1.00 87.94 86 LEU A C 1
ATOM 661 O O . LEU A 1 86 ? -11.198 -1.452 19.933 1.00 87.94 86 LEU A O 1
ATOM 665 N N . ARG A 1 87 ? -9.988 -2.316 21.614 1.00 87.38 87 ARG A N 1
ATOM 666 C CA . ARG A 1 87 ? -8.690 -1.888 21.067 1.00 87.38 87 ARG A CA 1
ATOM 667 C C . ARG A 1 87 ? -8.384 -2.554 19.731 1.00 87.38 87 ARG A C 1
ATOM 669 O O . ARG A 1 87 ? -7.924 -1.872 18.827 1.00 87.38 87 ARG A O 1
ATOM 676 N N . GLU A 1 88 ? -8.659 -3.847 19.596 1.00 83.38 88 GLU A N 1
ATOM 677 C CA . GLU A 1 88 ? -8.481 -4.574 18.334 1.00 83.38 88 GLU A CA 1
ATOM 678 C C . GLU A 1 88 ? -9.419 -4.046 17.239 1.00 83.38 88 GLU A C 1
ATOM 680 O O . GLU A 1 88 ? -8.981 -3.861 16.109 1.00 83.38 88 GLU A O 1
ATOM 685 N N . ILE A 1 89 ? -10.674 -3.717 17.566 1.00 72.25 89 ILE A N 1
ATOM 686 C CA . ILE A 1 89 ? -11.624 -3.100 16.627 1.00 72.25 89 ILE A CA 1
ATOM 687 C C . ILE A 1 89 ? -11.166 -1.699 16.226 1.00 72.25 89 ILE A C 1
ATOM 689 O O . ILE A 1 89 ? -11.241 -1.355 15.051 1.00 72.25 89 ILE A O 1
ATOM 693 N N . VAL A 1 90 ? -10.703 -0.882 17.174 1.00 78.56 90 VAL A N 1
ATOM 694 C CA . VAL A 1 90 ? -10.193 0.464 16.879 1.00 78.56 90 VAL A CA 1
ATOM 695 C C . VAL A 1 90 ? -8.949 0.374 16.000 1.00 78.56 90 VAL A C 1
ATOM 697 O O . VAL A 1 90 ? -8.902 1.046 14.977 1.00 78.56 90 VAL A O 1
ATOM 700 N N . ALA A 1 91 ? -8.001 -0.508 16.323 1.00 75.81 91 ALA A N 1
ATOM 701 C CA . ALA A 1 91 ? -6.814 -0.738 15.502 1.00 75.81 91 ALA A CA 1
ATOM 702 C C . ALA A 1 91 ? -7.176 -1.270 14.103 1.00 75.81 91 ALA A C 1
ATOM 704 O O . ALA A 1 91 ? -6.638 -0.797 13.107 1.00 75.81 91 ALA A O 1
ATOM 705 N N . SER A 1 92 ? -8.132 -2.201 14.008 1.00 70.31 92 SER A N 1
ATOM 706 C CA . SER A 1 92 ? -8.651 -2.696 12.726 1.00 70.31 92 SER A CA 1
ATOM 707 C C . SER A 1 92 ? -9.304 -1.578 11.926 1.00 70.31 92 SER A C 1
ATOM 709 O O . SER A 1 92 ? -9.059 -1.469 10.735 1.00 70.31 92 SER A O 1
ATOM 711 N N . ARG A 1 93 ? -10.097 -0.713 12.566 1.00 71.25 93 ARG A N 1
ATOM 712 C CA . ARG A 1 93 ? -10.717 0.435 11.898 1.00 71.25 93 ARG A CA 1
ATOM 713 C C . ARG A 1 93 ? -9.684 1.443 11.425 1.00 71.25 93 ARG A C 1
ATOM 715 O O . ARG A 1 93 ? -9.817 1.952 10.321 1.00 71.25 93 ARG A O 1
ATOM 722 N N . GLU A 1 94 ? -8.664 1.735 12.225 1.00 69.44 94 GLU A N 1
ATOM 723 C CA . GLU A 1 94 ? -7.569 2.608 11.794 1.00 69.44 94 GLU A CA 1
ATOM 724 C C . GLU A 1 94 ? -6.857 2.046 10.555 1.00 69.44 94 GLU A C 1
ATOM 726 O O . GLU A 1 94 ? -6.516 2.813 9.656 1.00 69.44 94 GLU A O 1
ATOM 731 N N . LEU A 1 95 ? -6.707 0.721 10.460 1.00 66.44 95 LEU A N 1
ATOM 732 C CA . LEU A 1 95 ? -6.171 0.051 9.272 1.00 66.44 95 LEU A CA 1
ATOM 733 C C . LEU A 1 95 ? -7.161 0.068 8.089 1.00 66.44 95 LEU A C 1
ATOM 735 O O . LEU A 1 95 ? -6.758 0.372 6.970 1.00 66.44 95 LEU A O 1
ATOM 739 N N . ASP A 1 96 ? -8.451 -0.184 8.326 1.00 59.88 96 ASP A N 1
ATOM 740 C CA . ASP A 1 96 ? -9.497 -0.254 7.291 1.00 59.88 96 ASP A CA 1
ATOM 741 C C . ASP A 1 96 ? -9.872 1.118 6.704 1.00 59.88 96 ASP A C 1
ATOM 743 O O . ASP A 1 96 ? -10.357 1.209 5.571 1.00 59.88 96 ASP A O 1
ATOM 747 N N . HIS A 1 97 ? -9.666 2.198 7.464 1.00 62.03 97 HIS A N 1
ATOM 748 C CA . HIS A 1 97 ? -9.911 3.575 7.029 1.00 62.03 97 HIS A CA 1
ATOM 749 C C . HIS A 1 97 ? -8.697 4.232 6.389 1.00 62.03 97 HIS A C 1
ATOM 751 O O . HIS A 1 97 ? -8.765 5.407 6.021 1.00 62.03 97 HIS A O 1
ATOM 757 N N . ARG A 1 98 ? 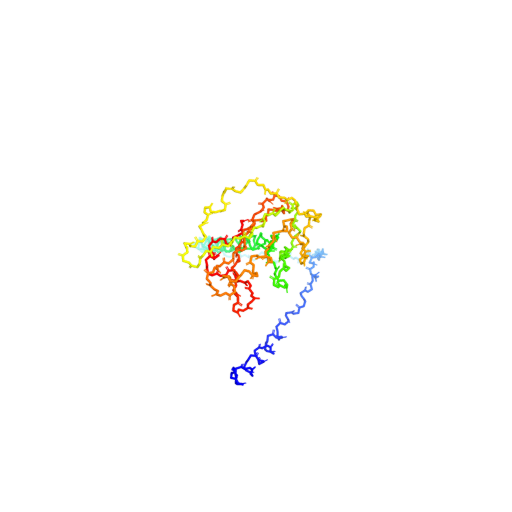-7.586 3.520 6.246 1.00 65.19 98 ARG A N 1
ATOM 758 C CA . ARG A 1 98 ? -6.414 4.082 5.602 1.00 65.19 98 ARG A CA 1
ATOM 759 C C . ARG A 1 98 ? -6.545 3.969 4.089 1.00 65.19 98 ARG A C 1
ATOM 761 O O . ARG A 1 98 ? -6.882 2.909 3.566 1.00 65.19 98 ARG A O 1
ATOM 768 N N . ALA A 1 99 ? -6.255 5.052 3.377 1.00 71.31 99 ALA A N 1
ATOM 769 C CA . ALA A 1 99 ? -6.018 4.965 1.945 1.00 71.31 99 ALA A CA 1
ATOM 770 C C . ALA A 1 99 ? -4.740 4.147 1.729 1.00 71.31 99 ALA A C 1
ATOM 772 O O . ALA A 1 99 ? -3.679 4.567 2.170 1.00 71.31 99 ALA A O 1
ATOM 773 N N . TRP A 1 100 ? -4.809 2.975 1.101 1.00 76.94 100 TRP A N 1
ATOM 774 C CA . TRP A 1 100 ? -3.596 2.258 0.709 1.00 76.94 100 TRP A CA 1
ATOM 775 C C . TRP A 1 100 ? -3.266 2.668 -0.718 1.00 76.94 100 TRP A C 1
ATOM 777 O O . TRP A 1 100 ? -3.894 2.191 -1.655 1.00 76.94 100 TRP A O 1
ATOM 787 N N . VAL A 1 101 ? -2.355 3.625 -0.885 1.00 72.38 101 VAL A N 1
ATOM 788 C CA . VAL A 1 101 ? -2.004 4.140 -2.210 1.00 72.38 101 VAL A CA 1
ATOM 789 C C . VAL A 1 101 ? -0.760 3.426 -2.709 1.00 72.38 101 VAL A C 1
ATOM 791 O O . VAL A 1 101 ? 0.320 3.590 -2.153 1.00 72.38 101 VAL A O 1
ATOM 794 N N . GLY A 1 102 ? -0.920 2.618 -3.750 1.00 74.81 102 GLY A N 1
ATOM 795 C CA . GLY A 1 102 ? 0.149 1.805 -4.311 1.00 74.81 102 GLY A CA 1
ATOM 796 C C . GLY A 1 102 ? 0.199 1.902 -5.824 1.00 74.81 102 GLY A C 1
ATOM 797 O O . GLY A 1 102 ? -0.662 2.508 -6.460 1.00 74.81 102 GLY A O 1
ATOM 798 N N . MET A 1 103 ? 1.222 1.279 -6.389 1.00 77.56 103 MET A N 1
ATOM 799 C CA . MET A 1 103 ? 1.340 1.101 -7.826 1.00 77.56 103 MET A CA 1
ATOM 800 C C . MET A 1 103 ? 0.524 -0.102 -8.290 1.00 77.56 103 MET A C 1
ATOM 802 O O . MET A 1 103 ? 0.553 -1.162 -7.668 1.00 77.56 103 MET A O 1
ATOM 806 N N . ASP A 1 104 ? -0.183 0.086 -9.392 1.00 77.62 104 ASP A N 1
ATOM 807 C CA . ASP A 1 104 ? -0.911 -0.916 -10.150 1.00 77.62 104 ASP A CA 1
ATOM 808 C C . ASP A 1 104 ? -0.351 -0.901 -11.578 1.00 77.62 104 ASP A C 1
ATOM 810 O O . ASP A 1 104 ? -0.151 0.161 -12.178 1.00 77.62 104 ASP A O 1
ATOM 814 N N . THR A 1 105 ? -0.053 -2.078 -12.119 1.00 73.88 105 THR A N 1
ATOM 815 C CA . THR A 1 105 ? 0.440 -2.217 -13.491 1.00 73.88 105 THR A CA 1
ATOM 816 C C . THR A 1 105 ? -0.615 -2.925 -14.315 1.00 73.88 105 THR A C 1
ATOM 818 O O . THR A 1 105 ? -0.730 -4.150 -14.281 1.00 73.88 105 THR A O 1
ATOM 821 N N . GLU A 1 106 ? -1.380 -2.156 -15.083 1.00 71.25 106 GLU A N 1
ATOM 822 C CA . GLU A 1 106 ? -2.357 -2.723 -16.019 1.00 71.25 106 GLU A CA 1
ATOM 823 C C . GLU A 1 106 ? -1.680 -3.299 -17.267 1.00 71.25 106 GLU A C 1
ATOM 825 O O . GLU A 1 106 ? -2.153 -4.268 -17.860 1.00 71.25 106 GLU A O 1
ATOM 830 N N . THR A 1 107 ? -0.555 -2.709 -17.678 1.00 71.19 107 THR A N 1
ATOM 831 C CA . THR A 1 107 ? 0.230 -3.149 -18.836 1.00 71.19 107 THR A CA 1
ATOM 832 C C . THR A 1 107 ? 1.724 -3.124 -18.518 1.00 71.19 107 THR A C 1
ATOM 834 O O . THR A 1 107 ? 2.134 -2.684 -17.446 1.00 71.19 107 THR A O 1
ATOM 837 N N . LYS A 1 108 ? 2.560 -3.558 -19.475 1.00 68.56 108 LYS A N 1
ATOM 838 C CA . LYS A 1 108 ? 4.032 -3.537 -19.359 1.00 68.56 108 LYS A CA 1
ATOM 839 C C . LYS A 1 108 ? 4.577 -2.181 -18.892 1.00 68.56 108 LYS A C 1
ATOM 841 O O . LYS A 1 108 ? 5.628 -2.126 -18.261 1.00 68.56 108 LYS A O 1
ATOM 846 N N . THR A 1 109 ? 3.901 -1.098 -19.269 1.00 68.94 109 THR A N 1
ATOM 847 C CA . THR A 1 109 ? 4.458 0.258 -19.245 1.00 68.94 109 THR A CA 1
ATOM 848 C C . THR A 1 109 ? 3.510 1.293 -18.662 1.00 68.94 109 THR A C 1
ATOM 850 O O . THR A 1 109 ? 3.937 2.405 -18.358 1.00 68.94 109 THR A O 1
ATOM 853 N N . THR A 1 110 ? 2.229 0.953 -18.504 1.00 78.94 110 THR A N 1
ATOM 854 C CA . THR A 1 110 ? 1.284 1.834 -17.824 1.00 78.94 110 THR A CA 1
ATOM 855 C C . THR A 1 110 ? 1.437 1.636 -16.328 1.00 78.94 110 THR A C 1
ATOM 857 O O . THR A 1 110 ? 0.984 0.642 -15.762 1.00 78.94 110 THR A O 1
ATOM 860 N N . LEU A 1 111 ? 2.096 2.606 -15.713 1.00 83.25 111 LEU A N 1
ATOM 861 C CA . LEU A 1 111 ? 2.184 2.754 -14.275 1.00 83.25 111 LEU A CA 1
ATOM 862 C C . LEU A 1 111 ? 0.990 3.570 -13.810 1.00 83.25 111 LEU A C 1
ATOM 864 O O . LEU A 1 111 ? 0.817 4.706 -14.254 1.00 83.25 111 LEU A O 1
ATOM 868 N N . LEU A 1 112 ? 0.166 2.993 -12.946 1.00 89.19 112 LEU A N 1
ATOM 869 C CA . LEU A 1 112 ? -0.954 3.691 -12.339 1.00 89.19 112 LEU A CA 1
ATOM 870 C C . LEU A 1 112 ? -0.788 3.682 -10.832 1.00 89.19 112 LEU A C 1
ATOM 872 O O . LEU A 1 112 ? -0.395 2.691 -10.233 1.00 89.19 112 LEU A O 1
ATOM 876 N N . ILE A 1 113 ? -1.126 4.796 -10.214 1.00 89.00 113 ILE A N 1
ATOM 877 C CA . ILE A 1 113 ? -1.282 4.908 -8.779 1.00 89.00 113 ILE A CA 1
ATOM 878 C C . ILE A 1 113 ? -2.746 4.650 -8.470 1.00 89.00 113 ILE A C 1
ATOM 880 O O . ILE A 1 113 ? -3.629 5.303 -9.028 1.00 89.00 113 ILE A O 1
ATOM 884 N N . ARG A 1 114 ? -3.004 3.709 -7.569 1.00 91.38 114 ARG A N 1
ATOM 885 C CA . ARG A 1 114 ? -4.351 3.344 -7.154 1.00 91.38 114 ARG A CA 1
ATOM 886 C C . ARG A 1 114 ? -4.491 3.440 -5.649 1.00 91.38 114 ARG A C 1
ATOM 888 O O . ARG A 1 114 ? -3.629 2.980 -4.905 1.00 91.38 114 ARG A O 1
ATOM 895 N N . ASN A 1 115 ? -5.614 3.992 -5.206 1.00 91.06 115 ASN A N 1
ATOM 896 C CA . ASN A 1 115 ? -6.031 3.905 -3.815 1.00 91.06 115 ASN A CA 1
ATOM 897 C C . ASN A 1 115 ? -6.857 2.630 -3.596 1.00 91.06 115 ASN A C 1
ATOM 899 O O . ASN A 1 115 ? -7.997 2.518 -4.042 1.00 91.06 115 ASN A O 1
ATOM 903 N N . PHE A 1 116 ? -6.270 1.661 -2.913 1.00 86.25 116 PHE A N 1
ATOM 904 C CA . PHE A 1 116 ? -6.873 0.390 -2.527 1.00 86.25 116 PHE A CA 1
ATOM 905 C C . PHE A 1 116 ? -7.600 0.449 -1.173 1.00 86.25 116 PHE A C 1
ATOM 907 O O . PHE A 1 116 ? -8.198 -0.544 -0.761 1.00 86.25 116 PHE A O 1
ATOM 914 N N . GLY A 1 117 ? -7.517 1.575 -0.459 1.00 87.31 117 GLY A N 1
ATOM 915 C CA . GLY A 1 117 ? -8.208 1.776 0.811 1.00 87.31 117 GLY A CA 1
ATOM 916 C C . GLY A 1 117 ? -9.651 2.244 0.642 1.00 87.31 117 GLY A C 1
ATOM 917 O O . GLY A 1 117 ? -10.124 2.471 -0.468 1.00 87.31 117 GLY A O 1
ATOM 918 N N . ASN A 1 118 ? -10.347 2.437 1.764 1.00 86.44 118 ASN A N 1
ATOM 919 C CA . ASN A 1 118 ? -11.761 2.841 1.778 1.00 86.44 118 ASN A CA 1
ATOM 920 C C . ASN A 1 118 ? -11.982 4.354 1.918 1.00 86.44 118 ASN A C 1
ATOM 922 O O . ASN A 1 118 ? -13.124 4.808 1.975 1.00 86.44 118 ASN A O 1
ATOM 926 N N . THR A 1 119 ? -10.916 5.148 2.012 1.00 88.38 119 THR A N 1
ATOM 927 C CA . THR A 1 119 ? -11.000 6.597 2.232 1.00 88.38 119 THR A CA 1
ATOM 928 C C . THR A 1 119 ? -10.211 7.353 1.172 1.00 88.38 119 THR A C 1
ATOM 930 O O . THR A 1 119 ? -9.231 6.817 0.660 1.00 88.38 119 THR A O 1
ATOM 933 N N . PRO A 1 120 ? -10.618 8.577 0.793 1.00 90.88 120 PRO A N 1
ATOM 934 C CA . PRO A 1 120 ? -9.879 9.356 -0.195 1.00 90.88 120 PRO A CA 1
ATOM 935 C C . PRO A 1 120 ? -8.483 9.746 0.307 1.00 90.88 120 PRO A C 1
ATOM 937 O O . PRO A 1 120 ? -8.334 10.210 1.439 1.00 90.88 120 PRO A O 1
ATOM 940 N N . ALA A 1 121 ? -7.474 9.610 -0.552 1.00 91.94 121 ALA A N 1
ATOM 941 C CA . ALA A 1 121 ? -6.120 10.095 -0.306 1.00 91.94 121 ALA A CA 1
ATOM 942 C C . ALA A 1 121 ? -5.996 11.538 -0.806 1.00 91.94 121 ALA A C 1
ATOM 944 O O . ALA A 1 121 ? -5.955 11.755 -2.011 1.00 91.94 121 ALA A O 1
ATOM 945 N N . ASN A 1 122 ? -5.953 12.518 0.096 1.00 91.75 122 ASN A N 1
ATOM 946 C CA . ASN A 1 122 ? -5.892 13.943 -0.244 1.00 91.75 122 ASN A CA 1
ATOM 947 C C . ASN A 1 122 ? -4.447 14.448 -0.345 1.00 91.75 122 ASN A C 1
ATOM 949 O O . ASN A 1 122 ? -3.536 13.868 0.237 1.00 91.75 122 ASN A O 1
ATOM 953 N N . ASN A 1 123 ? -4.250 15.557 -1.055 1.00 90.75 123 ASN A N 1
ATOM 954 C CA . ASN A 1 123 ? -2.960 16.130 -1.444 1.00 90.75 123 ASN A CA 1
ATOM 955 C C . ASN A 1 123 ? -1.887 15.087 -1.794 1.00 90.75 123 ASN A C 1
ATOM 957 O O . ASN A 1 123 ? -0.747 15.180 -1.338 1.00 90.75 123 ASN A O 1
ATOM 961 N N . ALA A 1 124 ? -2.269 14.075 -2.575 1.00 90.00 124 ALA A N 1
ATOM 962 C CA . ALA A 1 124 ? -1.357 13.016 -2.964 1.00 90.00 124 ALA A CA 1
ATOM 963 C C . ALA A 1 124 ? -0.250 13.563 -3.888 1.00 90.00 124 ALA A C 1
ATOM 965 O O . ALA A 1 124 ? -0.512 14.232 -4.890 1.00 90.00 124 ALA A O 1
ATOM 966 N N . THR A 1 125 ? 0.999 13.284 -3.530 1.00 90.00 125 THR A N 1
ATOM 967 C CA . THR A 1 125 ? 2.205 13.606 -4.300 1.00 90.00 125 THR A CA 1
ATOM 968 C C . THR A 1 125 ? 3.002 12.334 -4.519 1.00 90.00 125 THR A C 1
ATOM 970 O O . THR A 1 125 ? 2.968 11.423 -3.685 1.00 90.00 125 THR A O 1
ATOM 973 N N . ASP A 1 126 ? 3.720 12.267 -5.630 1.00 89.06 126 ASP A N 1
ATOM 974 C CA . ASP A 1 126 ? 4.484 11.092 -6.008 1.00 89.06 126 ASP A CA 1
ATOM 975 C C . ASP A 1 126 ? 5.922 11.435 -6.400 1.00 89.06 126 ASP A C 1
ATOM 977 O O . ASP A 1 126 ? 6.285 12.558 -6.758 1.00 89.06 126 ASP A O 1
ATOM 981 N N . GLN A 1 127 ? 6.759 10.418 -6.271 1.00 87.56 127 GLN A N 1
ATOM 982 C CA . GLN A 1 127 ? 8.139 10.380 -6.711 1.00 87.56 127 GLN A CA 1
ATOM 983 C C . GLN A 1 127 ? 8.356 8.993 -7.292 1.00 87.56 127 GLN A C 1
ATOM 985 O O . GLN A 1 127 ? 8.342 8.026 -6.533 1.00 87.56 127 GLN A O 1
ATOM 990 N N . VAL A 1 128 ? 8.515 8.881 -8.609 1.00 86.75 128 VAL A N 1
ATOM 991 C CA . VAL A 1 128 ? 8.717 7.595 -9.290 1.00 86.75 128 VAL A CA 1
ATOM 992 C C . VAL A 1 128 ? 9.974 7.661 -10.144 1.00 86.75 128 VAL A C 1
ATOM 994 O O . VAL A 1 128 ? 10.150 8.618 -10.898 1.00 86.75 128 VAL A O 1
ATOM 997 N N . PHE A 1 129 ? 10.827 6.643 -10.030 1.00 85.19 129 PHE A N 1
ATOM 998 C CA . PHE A 1 129 ? 12.122 6.563 -10.703 1.00 85.19 129 PHE A CA 1
ATOM 999 C C . PHE A 1 129 ? 12.370 5.166 -11.269 1.00 85.19 129 PHE A C 1
ATOM 1001 O O . PHE A 1 129 ? 12.137 4.157 -10.597 1.00 85.19 129 PHE A O 1
ATOM 1008 N N . GLY A 1 130 ? 12.898 5.114 -12.491 1.00 87.81 130 GLY A N 1
ATOM 1009 C CA . GLY A 1 130 ? 13.459 3.900 -13.074 1.00 87.81 130 GLY A CA 1
ATOM 1010 C C . GLY A 1 130 ? 14.952 3.810 -12.771 1.00 87.81 130 GLY A C 1
ATOM 1011 O O . GLY A 1 130 ? 15.697 4.757 -13.015 1.00 87.81 130 GLY A O 1
ATOM 1012 N N . HIS A 1 131 ? 15.412 2.674 -12.261 1.00 88.81 131 HIS A N 1
ATOM 1013 C CA . HIS A 1 131 ? 16.825 2.430 -12.004 1.00 88.81 131 HIS A CA 1
ATOM 1014 C C . HIS A 1 131 ? 17.266 1.131 -12.671 1.00 88.81 131 HIS A C 1
ATOM 1016 O O . HIS A 1 131 ? 16.739 0.060 -12.381 1.00 88.81 131 HIS A O 1
ATOM 1022 N N . ARG A 1 132 ? 18.236 1.216 -13.583 1.00 89.88 132 ARG A N 1
ATOM 1023 C CA . ARG A 1 132 ? 18.834 0.045 -14.228 1.00 89.88 132 ARG A CA 1
ATOM 1024 C C . ARG A 1 132 ? 20.161 -0.272 -13.559 1.00 89.88 132 ARG A C 1
ATOM 1026 O O . ARG A 1 132 ? 21.018 0.605 -13.487 1.00 89.88 132 ARG A O 1
ATOM 1033 N N . VAL A 1 133 ? 20.343 -1.523 -13.158 1.00 89.88 133 VAL A N 1
ATOM 1034 C CA . VAL A 1 133 ? 21.572 -1.999 -12.515 1.00 89.88 133 VAL A CA 1
ATOM 1035 C C . VAL A 1 133 ? 22.050 -3.272 -13.192 1.00 89.88 133 VAL A C 1
ATOM 1037 O O . VAL A 1 133 ? 21.246 -4.049 -13.706 1.00 89.88 133 VAL A O 1
ATOM 1040 N N . ASP A 1 134 ? 23.356 -3.487 -13.233 1.00 90.38 134 ASP A N 1
ATOM 1041 C CA . ASP A 1 134 ? 23.917 -4.717 -13.785 1.00 90.38 134 ASP A CA 1
ATOM 1042 C C . ASP A 1 134 ? 23.599 -5.904 -12.871 1.00 90.38 134 ASP A C 1
ATOM 1044 O O . ASP A 1 134 ? 23.587 -5.775 -11.652 1.00 90.38 134 ASP A O 1
ATOM 1048 N N . ALA A 1 135 ? 23.361 -7.089 -13.435 1.00 85.25 135 ALA A N 1
ATOM 1049 C CA . ALA A 1 135 ? 22.916 -8.255 -12.660 1.00 85.25 135 ALA A CA 1
ATOM 1050 C C . ALA A 1 135 ? 23.912 -8.715 -11.571 1.00 85.25 135 ALA A C 1
ATOM 1052 O O . ALA A 1 135 ? 23.552 -9.508 -10.705 1.00 85.25 135 ALA A O 1
ATOM 1053 N N . VAL A 1 136 ? 25.158 -8.233 -11.624 1.00 83.94 136 VAL A N 1
ATOM 1054 C CA . VAL A 1 136 ? 26.251 -8.573 -10.698 1.00 83.94 136 VAL A CA 1
ATOM 1055 C C . VAL A 1 136 ? 26.350 -7.587 -9.521 1.00 83.94 136 VAL A C 1
ATOM 1057 O O . VAL A 1 136 ? 27.021 -7.875 -8.533 1.00 83.94 136 VAL A O 1
ATOM 1060 N N . SER A 1 137 ? 25.706 -6.419 -9.600 1.00 79.62 137 SER A N 1
ATOM 1061 C CA . SER A 1 137 ? 25.767 -5.409 -8.536 1.00 79.62 137 SER A CA 1
ATOM 1062 C C . SER A 1 137 ? 24.964 -5.814 -7.298 1.00 79.62 137 SER A C 1
ATOM 1064 O O . SER A 1 137 ? 24.013 -6.590 -7.394 1.00 79.62 137 SER A O 1
ATOM 1066 N N . THR A 1 138 ? 25.297 -5.230 -6.146 1.00 69.56 138 THR A N 1
ATOM 1067 C CA . THR A 1 138 ? 24.540 -5.414 -4.902 1.00 69.56 138 THR A CA 1
ATOM 1068 C C . THR A 1 138 ? 23.078 -4.964 -5.035 1.00 69.56 138 THR A C 1
ATOM 1070 O O . THR A 1 138 ? 22.812 -4.012 -5.775 1.00 69.56 138 THR A O 1
ATOM 1073 N N . PRO A 1 139 ? 22.145 -5.592 -4.289 1.00 67.62 139 PRO A N 1
ATOM 1074 C CA . PRO A 1 139 ? 20.738 -5.196 -4.252 1.00 67.62 139 PRO A CA 1
ATOM 1075 C C . PRO A 1 139 ? 20.565 -3.715 -3.914 1.00 67.62 139 PRO A C 1
ATOM 1077 O O . PRO A 1 139 ? 21.420 -3.117 -3.254 1.00 67.62 139 PRO A O 1
ATOM 1080 N N . ILE A 1 140 ? 19.431 -3.135 -4.312 1.00 70.12 140 ILE A N 1
ATOM 1081 C CA . ILE A 1 140 ? 19.070 -1.764 -3.937 1.00 70.12 140 ILE A CA 1
ATOM 1082 C C . ILE A 1 140 ? 19.071 -1.648 -2.413 1.00 70.12 140 ILE A C 1
ATOM 1084 O O . ILE A 1 140 ? 18.256 -2.260 -1.721 1.00 70.12 140 ILE A O 1
ATOM 1088 N N . THR A 1 141 ? 19.989 -0.849 -1.875 1.00 65.94 141 THR A N 1
ATOM 1089 C CA . THR A 1 141 ? 20.020 -0.560 -0.444 1.00 65.94 141 THR A CA 1
ATOM 1090 C C . THR A 1 141 ? 18.912 0.432 -0.090 1.00 65.94 141 THR A C 1
ATOM 1092 O O . THR A 1 141 ? 18.503 1.270 -0.897 1.00 65.94 141 THR A O 1
ATOM 1095 N N . LYS A 1 142 ? 18.433 0.384 1.161 1.00 63.06 142 LYS A N 1
ATOM 1096 C CA . LYS A 1 142 ? 17.486 1.379 1.705 1.00 63.06 142 LYS A CA 1
ATOM 1097 C C . LYS A 1 142 ? 18.003 2.817 1.572 1.00 63.06 142 LYS A C 1
ATOM 1099 O O . LYS A 1 142 ? 17.200 3.740 1.455 1.00 63.06 142 LYS A O 1
ATOM 1104 N N . GLU A 1 143 ? 19.324 2.982 1.548 1.00 59.69 143 GLU A N 1
ATOM 1105 C CA . GLU A 1 143 ? 20.031 4.259 1.409 1.00 59.69 143 GLU A CA 1
ATOM 1106 C C . GLU A 1 143 ? 19.693 4.967 0.107 1.00 59.69 143 GLU A C 1
ATOM 1108 O O . GLU A 1 143 ? 19.608 6.196 0.091 1.00 59.69 143 GLU A O 1
ATOM 1113 N N . LEU A 1 144 ? 19.409 4.201 -0.956 1.00 62.00 144 LEU A N 1
ATOM 1114 C CA . LEU A 1 144 ? 18.982 4.783 -2.213 1.00 62.00 144 LEU A CA 1
ATOM 1115 C C . LEU A 1 144 ? 17.731 5.621 -2.022 1.00 62.00 144 LEU A C 1
ATOM 1117 O O . LEU A 1 144 ? 17.545 6.488 -2.843 1.00 62.00 144 LEU A O 1
ATOM 1121 N N . GLY A 1 145 ? 16.916 5.388 -0.982 1.00 57.72 145 GLY A N 1
ATOM 1122 C CA . GLY A 1 145 ? 15.679 6.102 -0.694 1.00 57.72 145 GLY A CA 1
ATOM 1123 C C . GLY A 1 145 ? 15.826 7.468 -0.009 1.00 57.72 145 GLY A C 1
ATOM 1124 O O . GLY A 1 145 ? 14.974 8.331 -0.201 1.00 57.72 145 GLY A O 1
ATOM 1125 N N . ASP A 1 146 ? 16.827 7.692 0.838 1.00 62.47 146 ASP A N 1
ATOM 1126 C CA . ASP A 1 146 ? 16.769 8.827 1.779 1.00 62.47 146 ASP A CA 1
ATOM 1127 C C . ASP A 1 146 ? 17.349 10.143 1.228 1.00 62.47 146 ASP A C 1
ATOM 1129 O O . ASP A 1 146 ? 17.122 11.204 1.805 1.00 62.47 146 ASP A O 1
ATOM 1133 N N . SER A 1 147 ? 17.980 10.114 0.053 1.00 58.72 147 SER A N 1
ATOM 1134 C CA . SER A 1 147 ? 18.542 11.284 -0.645 1.00 58.72 147 SER A CA 1
ATOM 1135 C C . SER A 1 147 ? 17.548 12.040 -1.555 1.00 58.72 147 SER A C 1
ATOM 1137 O O . SER A 1 147 ? 17.956 12.813 -2.420 1.00 58.72 147 SER A O 1
ATOM 1139 N N . TRP A 1 148 ? 16.236 11.819 -1.413 1.00 64.06 148 TRP A N 1
ATOM 1140 C CA . TRP A 1 148 ? 15.230 12.228 -2.411 1.00 64.06 148 TRP A CA 1
ATOM 1141 C C . TRP A 1 148 ? 14.669 13.622 -2.126 1.00 64.06 148 TRP A C 1
ATOM 1143 O O . TRP A 1 148 ? 13.843 13.783 -1.228 1.00 64.06 148 TRP A O 1
ATOM 1153 N N . VAL A 1 149 ? 15.088 14.630 -2.901 1.00 53.16 149 VAL A N 1
ATOM 1154 C CA . VAL A 1 149 ? 14.830 16.046 -2.558 1.00 53.16 149 VAL A CA 1
ATOM 1155 C C . VAL A 1 149 ? 13.616 16.669 -3.267 1.00 53.16 149 VAL A C 1
ATOM 1157 O O . VAL A 1 149 ? 13.049 17.616 -2.736 1.00 53.16 149 VAL A O 1
ATOM 1160 N N . ASN A 1 150 ? 13.110 16.127 -4.381 1.00 56.75 150 ASN A N 1
ATOM 1161 C CA . ASN A 1 150 ? 12.052 16.809 -5.150 1.00 56.75 150 ASN A CA 1
ATOM 1162 C C . ASN A 1 150 ? 10.809 15.929 -5.329 1.00 56.75 150 ASN A C 1
ATOM 1164 O O . ASN A 1 150 ? 10.860 14.927 -6.036 1.00 56.75 150 ASN A O 1
ATOM 1168 N N . SER A 1 151 ? 9.706 16.238 -4.638 1.00 60.34 151 SER A N 1
ATOM 1169 C CA . SER A 1 151 ? 8.392 15.605 -4.860 1.00 60.34 151 SER A CA 1
ATOM 1170 C C . SER A 1 151 ? 7.570 16.453 -5.815 1.00 60.34 151 SER A C 1
ATOM 1172 O O . SER A 1 151 ? 7.421 17.652 -5.573 1.00 60.34 151 SER A O 1
ATOM 1174 N N . SER A 1 152 ? 7.014 15.840 -6.855 1.00 65.69 152 SER A N 1
ATOM 1175 C CA . SER A 1 152 ? 6.120 16.523 -7.784 1.00 65.69 152 SER A CA 1
ATOM 1176 C C . SER A 1 152 ? 4.664 16.261 -7.380 1.00 65.69 152 SER A C 1
ATOM 1178 O O . SER A 1 152 ? 4.328 15.155 -6.950 1.00 65.69 152 SER A O 1
ATOM 1180 N N . PRO A 1 153 ? 3.778 17.270 -7.448 1.00 67.56 153 PRO A N 1
ATOM 1181 C CA . PRO A 1 153 ? 2.353 17.030 -7.276 1.00 67.56 153 PRO A CA 1
ATOM 1182 C C . PRO A 1 153 ? 1.841 16.135 -8.408 1.00 67.56 153 PRO A C 1
ATOM 1184 O O . PRO A 1 153 ? 2.285 16.270 -9.552 1.00 67.56 153 PRO A O 1
ATOM 1187 N N . LEU A 1 154 ? 0.888 15.251 -8.098 1.00 71.00 154 LEU A N 1
ATOM 1188 C CA . LEU A 1 154 ? 0.235 14.436 -9.120 1.00 71.00 154 LEU A CA 1
ATOM 1189 C C . LEU A 1 154 ? -0.423 15.335 -10.174 1.00 71.00 154 LEU A C 1
ATOM 1191 O O . LEU A 1 154 ? -1.038 16.353 -9.853 1.00 71.00 154 LEU A O 1
ATOM 1195 N N . LEU A 1 1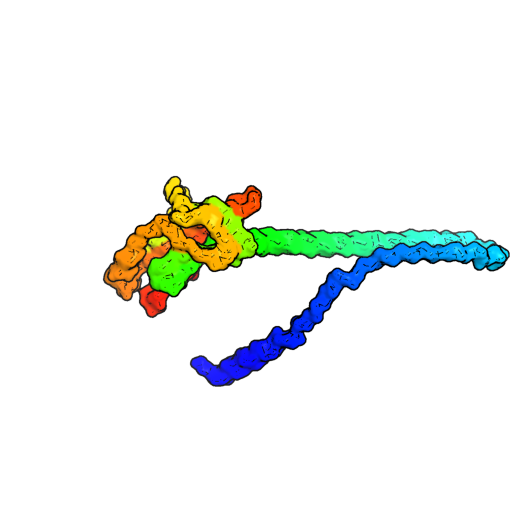55 ? -0.305 14.939 -11.446 1.00 63.81 155 LEU A N 1
ATOM 1196 C CA . LEU A 1 155 ? -0.800 15.704 -12.601 1.00 63.81 155 LEU A CA 1
ATOM 1197 C C . LEU A 1 155 ? -2.321 15.913 -12.586 1.00 63.81 155 LEU A C 1
ATOM 1199 O O . LEU A 1 155 ? -2.828 16.815 -13.252 1.00 63.81 155 LEU A O 1
ATOM 1203 N N . GLN A 1 156 ? -3.053 15.081 -11.848 1.00 58.44 156 GLN A N 1
ATOM 1204 C CA . GLN A 1 156 ? -4.491 15.201 -11.669 1.00 58.44 156 GLN A CA 1
ATOM 1205 C C . GLN A 1 156 ? -4.795 15.378 -10.188 1.00 58.44 156 GLN A C 1
ATOM 1207 O O . GLN A 1 156 ? -4.395 14.545 -9.383 1.00 58.44 156 GLN A O 1
ATOM 1212 N N . ILE A 1 157 ? -5.472 16.500 -9.901 1.00 60.56 157 ILE A N 1
ATOM 1213 C CA . ILE A 1 157 ? -6.315 16.831 -8.742 1.00 60.56 157 ILE A CA 1
ATOM 1214 C C . ILE A 1 157 ? -5.946 16.011 -7.510 1.00 60.56 157 ILE A C 1
ATOM 1216 O O . ILE A 1 157 ? -6.274 14.835 -7.458 1.00 60.56 157 ILE A O 1
ATOM 1220 N N . GLY A 1 158 ? -5.312 16.645 -6.521 1.00 73.94 158 GLY A N 1
ATOM 1221 C CA . GLY A 1 158 ? -4.670 16.013 -5.364 1.00 73.94 158 GLY A CA 1
ATOM 1222 C C . GLY A 1 158 ? -5.510 15.072 -4.486 1.00 73.94 158 GLY A C 1
ATOM 1223 O O . GLY A 1 158 ? -5.053 14.744 -3.407 1.00 73.94 158 GLY A O 1
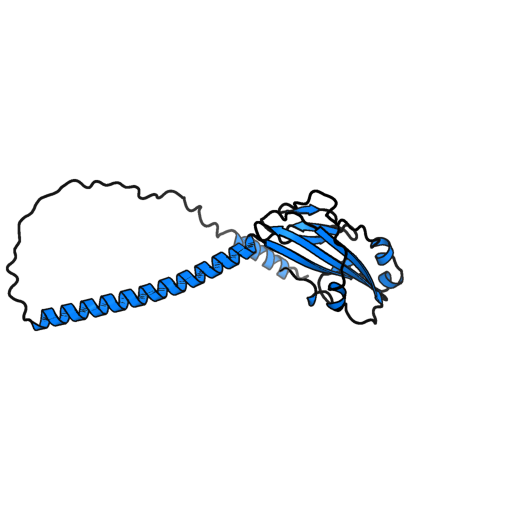ATOM 1224 N N . VAL A 1 159 ? -6.696 14.620 -4.884 1.00 87.62 159 VAL A N 1
ATOM 1225 C CA . VAL A 1 159 ? -7.481 13.590 -4.207 1.00 87.62 159 VAL A CA 1
ATOM 1226 C C . VAL A 1 159 ? -7.567 12.324 -5.067 1.00 87.62 159 VAL A C 1
ATOM 1228 O O . VAL A 1 159 ? -8.044 12.376 -6.197 1.00 87.62 159 VAL A O 1
ATOM 1231 N N . ILE A 1 160 ? -7.175 11.175 -4.509 1.00 89.62 160 ILE A N 1
ATOM 1232 C CA . ILE A 1 160 ? -7.366 9.848 -5.117 1.00 89.62 160 ILE A CA 1
ATOM 1233 C C . ILE A 1 160 ? -8.472 9.113 -4.357 1.00 89.62 160 ILE A C 1
ATOM 1235 O O . ILE A 1 160 ? -8.286 8.711 -3.201 1.00 89.62 160 ILE A O 1
ATOM 1239 N N . PHE A 1 161 ? -9.628 8.922 -4.989 1.00 91.81 161 PHE A N 1
ATOM 1240 C CA . PHE A 1 161 ? -10.745 8.196 -4.384 1.00 91.81 161 PHE A CA 1
ATOM 1241 C C . PHE A 1 161 ? -10.499 6.677 -4.345 1.00 91.81 161 PHE A C 1
ATOM 1243 O O . PHE A 1 161 ? -9.739 6.157 -5.166 1.00 91.81 161 PHE A O 1
ATOM 1250 N N . PRO A 1 162 ? -11.144 5.941 -3.419 1.00 91.69 162 PRO A N 1
ATOM 1251 C CA . PRO A 1 162 ? -11.123 4.480 -3.401 1.00 91.69 162 PRO A CA 1
ATOM 1252 C C . PRO A 1 162 ? -11.404 3.867 -4.775 1.00 91.69 162 PRO A C 1
ATOM 1254 O O . PRO A 1 162 ? -12.417 4.160 -5.409 1.00 91.69 162 PRO A O 1
ATOM 1257 N N . GLY A 1 163 ? -10.496 3.014 -5.240 1.00 87.44 163 GLY A N 1
ATOM 1258 C CA . GLY A 1 163 ? -10.590 2.330 -6.526 1.00 87.44 163 GLY A CA 1
ATOM 1259 C C . GLY A 1 163 ? -10.200 3.160 -7.751 1.00 87.44 163 GLY A C 1
ATOM 1260 O O . GLY A 1 163 ? -10.098 2.568 -8.821 1.00 87.44 163 GLY A O 1
ATOM 1261 N N . GLN A 1 164 ? -9.951 4.466 -7.615 1.00 90.00 164 GLN A N 1
ATOM 1262 C CA . GLN A 1 164 ? -9.523 5.330 -8.716 1.00 90.00 164 GLN A CA 1
ATOM 1263 C C . GLN A 1 164 ? -8.050 5.096 -9.068 1.00 90.00 164 GLN A C 1
ATOM 1265 O O . GLN A 1 164 ? -7.209 4.929 -8.180 1.00 90.00 164 GLN A O 1
ATOM 1270 N N . HIS A 1 165 ? -7.748 5.164 -10.364 1.00 89.31 165 HIS A N 1
ATOM 1271 C CA . HIS A 1 165 ? -6.396 5.162 -10.913 1.00 89.31 165 HIS A CA 1
ATOM 1272 C C . HIS A 1 165 ? -5.977 6.564 -11.352 1.00 89.31 165 HIS A C 1
ATOM 1274 O O . HIS A 1 165 ? -6.763 7.302 -11.947 1.00 89.31 165 HIS A O 1
ATOM 1280 N N . VAL A 1 166 ? -4.723 6.917 -11.085 1.00 90.12 166 VAL A N 1
ATOM 1281 C CA . VAL A 1 166 ? -4.105 8.183 -11.492 1.00 90.12 166 VAL A CA 1
ATOM 1282 C C . VAL A 1 166 ? -2.719 7.890 -12.055 1.00 90.12 166 VAL A C 1
ATOM 1284 O O . VAL A 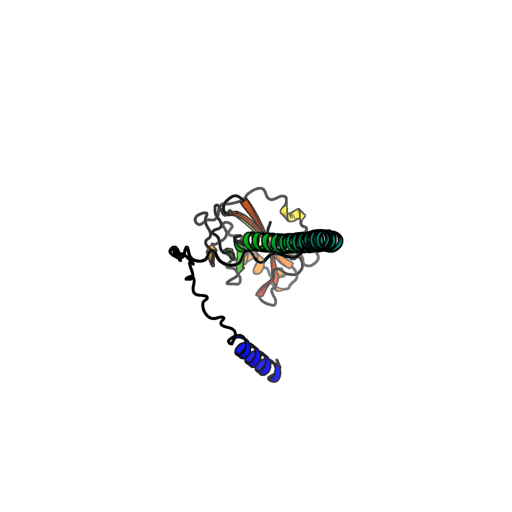1 166 ? -2.001 7.047 -11.529 1.00 90.12 166 VAL A O 1
ATOM 1287 N N . ALA A 1 167 ? -2.325 8.559 -13.135 1.00 88.81 167 ALA A N 1
ATOM 1288 C CA . ALA A 1 167 ? -0.970 8.416 -13.664 1.00 88.81 167 ALA A CA 1
ATOM 1289 C C . ALA A 1 167 ? 0.053 9.131 -12.752 1.00 88.81 167 ALA A C 1
ATOM 1291 O O . ALA A 1 167 ? -0.256 10.218 -12.252 1.00 88.81 167 ALA A O 1
ATOM 1292 N N . PRO A 1 168 ? 1.265 8.577 -12.563 1.00 87.06 168 PRO A N 1
ATOM 1293 C CA . PRO A 1 168 ? 2.332 9.261 -11.840 1.00 87.06 168 PRO A CA 1
ATOM 1294 C C . PRO A 1 168 ? 2.712 10.575 -12.534 1.00 87.06 168 PRO A C 1
ATOM 1296 O O . PRO A 1 168 ? 2.547 10.733 -13.751 1.00 87.06 168 PRO A O 1
ATOM 1299 N N . SER A 1 169 ? 3.215 11.534 -1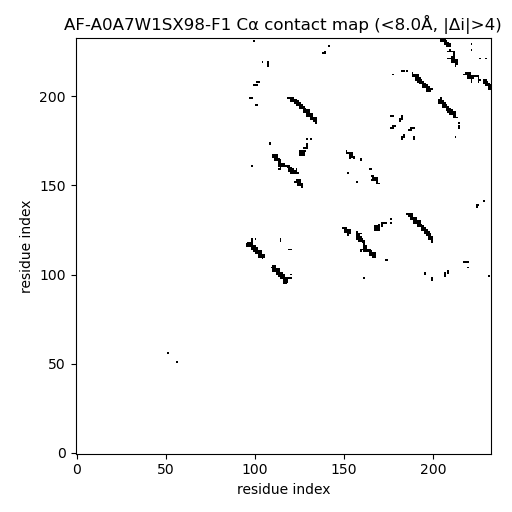1.758 1.00 84.50 169 SER A N 1
ATOM 1300 C CA . SER A 1 169 ? 3.636 12.837 -12.275 1.00 84.50 169 SER A CA 1
ATOM 1301 C C . SER A 1 169 ? 4.925 12.747 -13.085 1.00 84.50 169 SER A C 1
ATOM 1303 O O . SER A 1 169 ? 5.066 13.451 -14.090 1.00 84.50 169 SER A O 1
ATOM 1305 N N . SER A 1 170 ? 5.845 11.855 -12.705 1.00 78.94 170 SER A N 1
ATOM 1306 C CA . SER A 1 170 ? 7.050 11.599 -13.486 1.00 78.94 170 SER A CA 1
ATOM 1307 C C . SER A 1 170 ? 6.773 10.585 -14.597 1.00 78.94 170 SER A C 1
ATOM 1309 O O . SER A 1 170 ? 6.374 9.440 -14.385 1.00 78.94 170 SER A O 1
ATOM 1311 N N . ARG A 1 171 ? 7.023 11.015 -15.835 1.00 68.31 171 ARG A N 1
ATOM 1312 C CA . ARG A 1 171 ? 7.108 10.127 -16.997 1.00 68.31 171 ARG A CA 1
ATOM 1313 C C . ARG A 1 171 ? 8.562 9.744 -17.202 1.00 68.31 171 ARG A C 1
ATOM 1315 O O . ARG A 1 171 ? 9.237 10.274 -18.080 1.00 68.31 171 ARG A O 1
ATOM 1322 N N . GLU A 1 172 ? 9.050 8.856 -16.351 1.00 71.75 172 GLU A N 1
ATOM 1323 C CA . GLU A 1 172 ? 10.346 8.225 -16.576 1.00 71.75 172 GLU A CA 1
ATOM 1324 C C . GLU A 1 172 ? 10.333 7.485 -17.919 1.00 71.75 172 GLU A C 1
ATOM 1326 O O . GLU A 1 172 ? 9.342 6.842 -18.281 1.00 71.75 172 GLU A O 1
ATOM 1331 N N . ASN A 1 173 ? 11.438 7.550 -18.669 1.00 80.94 173 ASN A N 1
ATOM 1332 C CA . ASN A 1 173 ? 11.576 6.831 -19.940 1.00 80.94 173 ASN A CA 1
ATOM 1333 C C . ASN A 1 173 ? 11.885 5.345 -19.694 1.00 80.94 173 ASN A C 1
ATOM 1335 O O . ASN A 1 173 ? 12.890 4.794 -20.147 1.00 80.94 173 ASN A O 1
ATOM 1339 N N . ILE A 1 174 ? 11.002 4.696 -18.938 1.00 85.19 174 ILE A N 1
ATOM 1340 C CA . ILE A 1 174 ? 11.094 3.290 -18.550 1.00 85.19 174 ILE A CA 1
ATOM 1341 C C . ILE A 1 174 ? 11.124 2.414 -19.797 1.00 85.19 174 ILE A C 1
ATOM 1343 O O . ILE A 1 174 ? 11.895 1.464 -19.852 1.00 85.19 174 ILE A O 1
ATOM 1347 N N . HIS A 1 175 ? 10.374 2.784 -20.836 1.00 87.12 175 HIS A N 1
ATOM 1348 C CA . HIS A 1 175 ? 10.398 2.108 -22.131 1.00 87.12 175 HIS A CA 1
ATOM 1349 C C . HIS A 1 175 ? 11.821 1.920 -22.668 1.00 87.12 175 HIS A C 1
ATOM 1351 O O . HIS A 1 175 ? 12.218 0.793 -22.955 1.00 87.12 175 HIS A O 1
ATOM 1357 N N . ALA A 1 176 ? 12.624 2.988 -22.720 1.00 89.75 176 ALA A N 1
ATOM 1358 C CA . ALA A 1 176 ? 14.003 2.898 -23.194 1.00 89.75 176 ALA A CA 1
ATOM 1359 C C . ALA A 1 176 ? 14.880 1.993 -22.309 1.00 89.75 176 ALA A C 1
ATOM 1361 O O . ALA A 1 176 ? 15.781 1.322 -22.816 1.00 89.75 176 ALA A O 1
ATOM 1362 N N . MET A 1 177 ? 14.617 1.941 -20.998 1.00 91.44 177 MET A N 1
ATOM 1363 C CA . MET A 1 177 ? 15.327 1.041 -20.084 1.00 91.44 177 MET A CA 1
ATOM 1364 C C . MET A 1 177 ? 14.953 -0.422 -20.334 1.00 91.44 177 MET A C 1
ATOM 1366 O O . MET A 1 177 ? 15.847 -1.258 -20.456 1.00 91.44 177 MET A O 1
ATOM 1370 N N . LEU A 1 178 ? 13.656 -0.720 -20.450 1.00 91.62 178 LEU A N 1
ATOM 1371 C CA . LEU A 1 178 ? 13.135 -2.071 -20.680 1.00 91.62 178 LEU A CA 1
ATOM 1372 C C . LEU A 1 178 ? 13.539 -2.625 -22.051 1.00 91.62 178 LEU A C 1
ATOM 1374 O O . LEU A 1 178 ? 13.773 -3.826 -22.198 1.00 91.62 178 LEU A O 1
ATOM 1378 N N . ASP A 1 179 ? 13.651 -1.757 -23.057 1.00 93.25 179 ASP A N 1
ATOM 1379 C CA . ASP A 1 179 ? 14.030 -2.159 -24.408 1.00 93.25 179 ASP A CA 1
ATOM 1380 C C . ASP A 1 179 ? 15.525 -2.420 -24.595 1.00 93.25 179 ASP A C 1
ATOM 1382 O O . ASP A 1 179 ? 15.914 -3.009 -25.614 1.00 93.25 179 ASP A O 1
ATOM 1386 N N . ALA A 1 180 ? 16.350 -2.045 -23.613 1.00 95.06 180 ALA A N 1
ATOM 1387 C CA . ALA A 1 180 ? 17.791 -2.222 -23.662 1.00 95.06 180 ALA A CA 1
ATOM 1388 C C . ALA A 1 180 ? 18.167 -3.709 -23.850 1.00 95.06 180 ALA A C 1
ATOM 1390 O O . ALA A 1 180 ? 17.683 -4.572 -23.109 1.00 95.06 180 ALA A O 1
ATOM 1391 N N . PRO A 1 181 ? 19.087 -4.043 -24.781 1.00 96.44 181 PRO A N 1
ATOM 1392 C CA . PRO A 1 181 ? 19.482 -5.430 -25.034 1.00 96.44 181 PRO A CA 1
ATOM 1393 C C . PRO A 1 181 ? 20.000 -6.167 -23.795 1.00 96.44 181 PRO A C 1
ATOM 1395 O O . PRO A 1 181 ? 19.767 -7.365 -23.660 1.00 96.44 181 PRO A O 1
ATOM 1398 N N . ALA A 1 182 ? 20.680 -5.461 -22.887 1.00 95.25 182 ALA A N 1
ATOM 1399 C CA . ALA A 1 182 ? 21.178 -6.031 -21.638 1.00 95.25 182 ALA A CA 1
ATOM 1400 C C . ALA A 1 182 ? 20.037 -6.494 -20.716 1.00 95.25 182 ALA A C 1
ATOM 1402 O O . ALA A 1 182 ? 20.131 -7.567 -20.129 1.00 95.25 182 ALA A O 1
ATOM 1403 N N . VAL A 1 183 ? 18.926 -5.753 -20.661 1.00 93.81 183 VAL A N 1
ATOM 1404 C CA . VAL A 1 183 ? 17.744 -6.118 -19.863 1.00 93.81 183 VAL A CA 1
ATOM 1405 C C . VAL A 1 183 ? 17.030 -7.314 -20.484 1.00 93.81 183 VAL A C 1
ATOM 1407 O O . VAL A 1 183 ? 16.744 -8.291 -19.800 1.00 93.81 183 VAL A O 1
ATOM 1410 N N . LYS A 1 184 ? 16.837 -7.310 -21.809 1.00 93.69 184 LYS A N 1
ATOM 1411 C CA . LYS A 1 184 ? 16.223 -8.437 -22.539 1.00 93.69 184 LYS A CA 1
ATOM 1412 C C . LYS A 1 184 ? 17.008 -9.745 -22.404 1.00 93.69 184 LYS A C 1
ATOM 1414 O O . LYS A 1 184 ? 16.413 -10.816 -22.442 1.00 93.69 184 LYS A O 1
ATOM 1419 N N . LYS A 1 185 ? 18.332 -9.659 -22.255 1.00 95.00 185 LYS A N 1
ATOM 1420 C CA . LYS A 1 185 ? 19.228 -10.809 -22.054 1.00 95.00 185 LYS A CA 1
ATOM 1421 C C . LYS A 1 185 ? 19.425 -11.189 -20.579 1.00 95.00 185 LYS A C 1
ATOM 1423 O O . LYS A 1 185 ? 20.199 -12.100 -20.312 1.00 95.00 185 LYS A O 1
ATOM 1428 N N . GLY A 1 186 ? 18.792 -10.485 -19.636 1.00 91.94 186 GLY A N 1
ATOM 1429 C CA . GLY A 1 186 ? 18.970 -10.711 -18.196 1.00 91.94 186 GLY A CA 1
ATOM 1430 C C . GLY A 1 186 ? 20.336 -10.283 -17.641 1.00 91.94 186 GLY A C 1
ATOM 1431 O O . GLY A 1 186 ? 20.669 -10.618 -16.511 1.00 91.94 186 GLY A O 1
ATOM 1432 N N . ALA A 1 187 ? 21.136 -9.542 -18.415 1.00 93.56 187 ALA A N 1
ATOM 1433 C CA . ALA A 1 187 ? 22.431 -9.012 -17.982 1.00 93.56 187 ALA A CA 1
ATOM 1434 C C . ALA A 1 187 ? 22.296 -7.757 -17.100 1.00 93.56 187 ALA A C 1
ATOM 1436 O O . ALA A 1 187 ? 23.201 -7.446 -16.328 1.00 93.56 187 ALA A O 1
ATOM 1437 N N . SER A 1 188 ? 21.162 -7.058 -17.185 1.00 94.19 188 SER A N 1
ATOM 1438 C CA . SER A 1 188 ? 20.809 -5.949 -16.297 1.00 94.19 188 SER A CA 1
ATOM 1439 C C . SER A 1 188 ? 19.392 -6.136 -15.763 1.00 94.19 188 SER A C 1
ATOM 1441 O O . SER A 1 188 ? 18.513 -6.634 -16.467 1.00 94.19 188 SER A O 1
ATOM 1443 N N . ARG A 1 189 ? 19.169 -5.681 -14.534 1.00 92.00 189 ARG A N 1
ATOM 1444 C CA . ARG A 1 189 ? 17.862 -5.595 -13.882 1.00 92.00 189 ARG A CA 1
ATOM 1445 C C . ARG A 1 189 ? 17.348 -4.167 -13.971 1.00 92.00 189 ARG A C 1
ATOM 1447 O O . ARG A 1 189 ? 18.132 -3.215 -13.973 1.00 92.00 189 ARG A O 1
ATOM 1454 N N . VAL A 1 190 ? 16.034 -4.017 -14.068 1.00 91.94 190 VAL A N 1
ATOM 1455 C CA . VAL A 1 190 ? 15.377 -2.709 -14.004 1.00 91.94 190 VAL A CA 1
ATOM 1456 C C . VAL A 1 190 ? 14.470 -2.718 -12.799 1.00 91.94 190 VAL A C 1
ATOM 1458 O O . VAL A 1 190 ? 13.635 -3.603 -12.652 1.00 91.94 190 VAL A O 1
ATOM 1461 N N . TYR A 1 191 ? 14.632 -1.709 -11.965 1.00 91.06 191 TYR A N 1
ATOM 1462 C CA . TYR A 1 191 ? 13.797 -1.475 -10.815 1.00 91.06 191 TYR A CA 1
ATOM 1463 C C . TYR A 1 191 ? 12.993 -0.214 -11.027 1.00 91.06 191 TYR A C 1
ATOM 1465 O O . TYR A 1 191 ? 13.465 0.773 -11.591 1.00 91.06 191 TYR A O 1
ATOM 1473 N N . LEU A 1 192 ? 11.773 -0.260 -10.536 1.00 90.31 192 LEU A N 1
ATOM 1474 C CA . LEU A 1 192 ? 10.887 0.865 -10.446 1.00 90.31 192 LEU A CA 1
ATOM 1475 C C . LEU A 1 192 ? 10.662 1.147 -8.971 1.00 90.31 192 LEU A C 1
ATOM 1477 O O . LEU A 1 192 ? 10.074 0.344 -8.249 1.00 90.31 192 LEU A O 1
ATOM 1481 N N . LEU A 1 193 ? 11.169 2.285 -8.534 1.00 89.19 193 LEU A N 1
ATOM 1482 C CA . LEU A 1 193 ? 11.152 2.704 -7.145 1.00 89.19 193 LEU A CA 1
ATOM 1483 C C . LEU A 1 193 ? 10.295 3.949 -7.024 1.00 89.19 193 LEU A C 1
ATOM 1485 O O . LEU A 1 193 ? 10.286 4.798 -7.917 1.00 89.19 193 LEU A O 1
ATOM 1489 N N . GLY A 1 194 ? 9.627 4.103 -5.892 1.00 88.19 194 GLY A N 1
ATOM 1490 C CA . GLY A 1 194 ? 8.924 5.339 -5.646 1.00 88.19 194 GLY A CA 1
ATOM 1491 C C . GLY A 1 194 ? 8.366 5.510 -4.252 1.00 88.19 194 GLY A C 1
ATOM 1492 O O . GLY A 1 194 ? 8.408 4.622 -3.396 1.00 88.19 194 GLY A O 1
ATOM 1493 N N . ARG A 1 195 ? 7.869 6.721 -4.027 1.00 89.75 195 ARG A N 1
ATOM 1494 C CA . ARG A 1 195 ? 7.233 7.157 -2.790 1.00 89.75 195 ARG A CA 1
ATOM 1495 C C . ARG A 1 195 ? 5.981 7.937 -3.133 1.00 89.75 195 ARG A C 1
ATOM 1497 O O . ARG A 1 195 ? 6.005 8.791 -4.013 1.00 89.75 195 ARG A O 1
ATOM 1504 N N . ILE A 1 196 ? 4.913 7.663 -2.404 1.00 90.00 196 ILE A N 1
ATOM 1505 C CA . ILE A 1 196 ? 3.648 8.375 -2.517 1.00 90.00 196 ILE A CA 1
ATOM 1506 C C . ILE A 1 196 ? 3.340 8.950 -1.150 1.00 90.00 196 ILE A C 1
ATOM 1508 O O . ILE A 1 196 ? 3.196 8.198 -0.188 1.00 90.00 196 ILE A O 1
ATOM 1512 N N . LYS A 1 197 ? 3.257 10.274 -1.058 1.00 91.62 197 LYS A N 1
ATOM 1513 C CA . LYS A 1 197 ? 2.850 10.967 0.165 1.00 91.62 197 LYS A CA 1
ATOM 1514 C C . LYS A 1 197 ? 1.432 11.468 -0.003 1.00 91.62 197 LYS A C 1
ATOM 1516 O O . LYS A 1 197 ? 1.134 12.101 -1.007 1.00 91.62 197 LYS A O 1
ATOM 1521 N N . TYR A 1 198 ? 0.571 11.213 0.966 1.00 91.94 198 TYR A N 1
ATOM 1522 C CA . TYR A 1 198 ? -0.826 11.630 0.933 1.00 91.94 198 TYR A CA 1
ATOM 1523 C C . TYR A 1 198 ? -1.340 11.919 2.341 1.00 91.94 198 TYR A C 1
ATOM 1525 O O . TYR A 1 198 ? -0.699 11.611 3.344 1.00 91.94 198 TYR A O 1
ATOM 1533 N N . TYR A 1 199 ? -2.512 12.530 2.411 1.00 90.25 199 TYR A N 1
ATOM 1534 C CA . TYR A 1 199 ? -3.160 12.955 3.637 1.00 90.25 199 TYR A CA 1
ATOM 1535 C C . TYR A 1 199 ? -4.544 12.321 3.759 1.00 90.25 199 TYR A C 1
ATOM 1537 O O . TYR A 1 199 ? -5.385 12.448 2.865 1.00 90.25 199 TYR A O 1
ATOM 1545 N N . THR A 1 200 ? -4.814 11.673 4.889 1.00 89.00 200 THR A N 1
ATOM 1546 C CA . THR A 1 200 ? -6.156 11.180 5.225 1.00 89.00 200 THR A C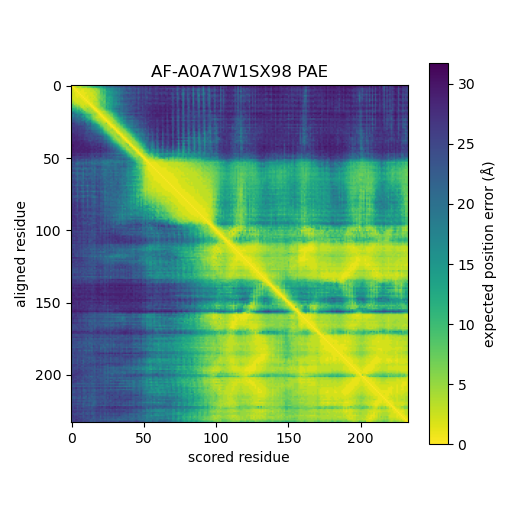A 1
ATOM 1547 C C . THR A 1 200 ? -6.579 11.742 6.569 1.00 89.00 200 THR A C 1
ATOM 1549 O O . THR A 1 200 ? -5.892 11.533 7.569 1.00 89.00 200 THR A O 1
ATOM 1552 N N . PHE A 1 201 ? -7.727 12.421 6.596 1.00 84.50 201 PHE A N 1
ATOM 1553 C CA . PHE A 1 201 ? -8.313 13.073 7.773 1.00 84.50 201 PHE A CA 1
ATOM 1554 C C . PHE A 1 201 ? -7.369 14.030 8.509 1.00 84.50 201 PHE A C 1
ATOM 1556 O O . PHE A 1 201 ? -7.466 15.230 8.304 1.00 84.50 201 PHE A O 1
ATOM 1563 N N . THR A 1 202 ? -6.506 13.506 9.384 1.00 82.06 202 THR A N 1
ATOM 1564 C CA . THR A 1 202 ? -5.605 14.263 10.264 1.00 82.06 202 THR A CA 1
ATOM 1565 C C . THR A 1 202 ? -4.145 13.823 10.178 1.00 82.06 202 THR A C 1
ATOM 1567 O O . THR A 1 202 ? -3.288 14.463 10.788 1.00 82.06 202 THR A O 1
ATOM 1570 N N . LYS A 1 203 ? -3.835 12.751 9.437 1.00 88.31 203 LYS A N 1
ATOM 1571 C CA . LYS A 1 203 ? -2.495 12.156 9.380 1.00 88.31 203 LYS A CA 1
ATOM 1572 C C . L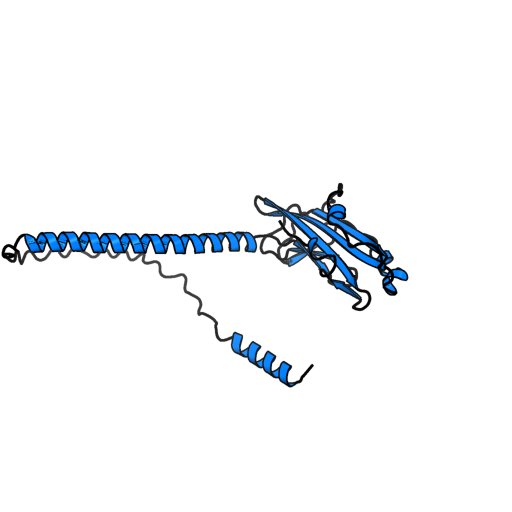YS A 1 203 ? -1.939 12.174 7.959 1.00 88.31 203 LYS A C 1
ATOM 1574 O O . LYS A 1 203 ? -2.649 11.920 6.984 1.00 88.31 203 LYS A O 1
ATOM 1579 N N . THR A 1 204 ? -0.646 12.467 7.875 1.00 91.44 204 THR A N 1
ATOM 1580 C CA . THR A 1 204 ? 0.150 12.290 6.660 1.00 91.44 204 THR A CA 1
ATOM 1581 C C . THR A 1 204 ? 0.672 10.866 6.621 1.00 91.44 204 THR A C 1
ATOM 1583 O O . THR A 1 204 ? 1.169 10.364 7.627 1.00 91.44 204 THR A O 1
ATOM 1586 N N . HIS A 1 205 ? 0.586 10.261 5.448 1.00 89.56 205 HIS A N 1
ATOM 1587 C CA . HIS A 1 205 ? 1.075 8.930 5.154 1.00 89.56 205 HIS A CA 1
ATOM 1588 C C . HIS A 1 205 ? 2.035 8.971 3.964 1.00 89.56 205 HIS A C 1
ATOM 1590 O O . HIS A 1 205 ? 1.941 9.823 3.080 1.00 89.56 205 HIS A O 1
ATOM 1596 N N . THR A 1 206 ? 2.945 8.017 3.951 1.00 90.62 206 THR A N 1
ATOM 1597 C CA . THR A 1 206 ? 3.970 7.727 2.968 1.00 90.62 206 THR A CA 1
ATOM 1598 C C . THR A 1 206 ? 3.947 6.234 2.653 1.00 90.62 206 THR A C 1
ATOM 1600 O O . THR A 1 206 ? 4.310 5.391 3.474 1.00 90.62 206 THR A O 1
ATOM 1603 N N . THR A 1 207 ? 3.607 5.897 1.417 1.00 90.50 207 THR A N 1
ATOM 1604 C CA . THR A 1 207 ? 3.794 4.544 0.895 1.00 90.50 207 THR A CA 1
ATOM 1605 C C . THR A 1 207 ? 5.056 4.510 0.042 1.00 90.50 207 THR A C 1
ATOM 1607 O O . THR A 1 207 ? 5.239 5.340 -0.847 1.00 90.50 207 THR A O 1
ATOM 1610 N N . ARG A 1 208 ? 5.954 3.570 0.333 1.00 90.06 208 ARG A N 1
ATOM 1611 C CA . ARG A 1 208 ? 7.167 3.294 -0.441 1.00 90.06 208 ARG A CA 1
ATOM 1612 C C . ARG A 1 208 ? 6.934 2.042 -1.271 1.00 90.06 208 ARG A C 1
ATOM 1614 O O . ARG A 1 208 ? 6.418 1.056 -0.745 1.00 90.06 208 ARG A O 1
ATOM 1621 N N . PHE A 1 209 ? 7.328 2.073 -2.538 1.00 89.62 209 PHE A N 1
ATOM 1622 C CA . PHE A 1 209 ? 7.225 0.917 -3.418 1.00 89.62 209 PHE A CA 1
ATOM 1623 C C . PHE A 1 209 ? 8.513 0.665 -4.212 1.00 89.62 209 PHE A C 1
ATOM 1625 O O . PHE A 1 209 ? 9.246 1.591 -4.553 1.00 89.62 209 PHE A O 1
ATOM 1632 N N . CYS A 1 210 ? 8.771 -0.605 -4.497 1.00 90.12 210 CYS A N 1
ATOM 1633 C CA . CYS A 1 210 ? 9.860 -1.148 -5.290 1.00 90.12 210 CYS A CA 1
ATOM 1634 C C . CYS A 1 210 ? 9.327 -2.347 -6.063 1.00 90.12 210 CYS A C 1
ATOM 1636 O O . CYS A 1 210 ? 8.693 -3.238 -5.484 1.00 90.12 210 CYS A O 1
ATOM 1638 N N . TRP A 1 211 ? 9.536 -2.320 -7.370 1.00 90.94 211 TRP A N 1
ATOM 1639 C CA . TRP A 1 211 ? 9.121 -3.348 -8.308 1.00 90.94 211 TRP A CA 1
ATOM 1640 C C . TRP A 1 211 ? 10.321 -3.689 -9.189 1.00 90.94 211 TRP A C 1
ATOM 1642 O O . TRP A 1 211 ? 10.984 -2.789 -9.699 1.00 90.94 211 TRP A O 1
ATOM 1652 N N . GLU A 1 212 ? 10.610 -4.968 -9.378 1.00 92.25 212 GLU A N 1
ATOM 1653 C CA . GLU A 1 212 ? 11.664 -5.442 -10.276 1.00 92.25 212 GLU A CA 1
ATOM 1654 C C . GLU A 1 212 ? 11.037 -5.934 -11.586 1.00 92.25 212 GLU A C 1
ATOM 1656 O O . GLU A 1 212 ? 9.989 -6.581 -11.588 1.00 92.25 212 GLU A O 1
ATOM 1661 N N . TRP A 1 213 ? 11.647 -5.594 -12.719 1.00 93.06 213 TRP A N 1
ATOM 1662 C CA . TRP A 1 213 ? 11.215 -6.055 -14.034 1.00 93.06 213 TRP A CA 1
ATOM 1663 C C . TRP A 1 213 ? 11.808 -7.422 -14.363 1.00 93.06 213 TRP A C 1
ATOM 1665 O O . TRP A 1 213 ? 13.028 -7.578 -14.452 1.00 93.06 213 TRP A O 1
ATOM 1675 N N . PHE A 1 214 ? 10.937 -8.378 -14.675 1.00 91.50 214 PHE A N 1
ATOM 1676 C CA . PHE A 1 214 ? 11.304 -9.722 -15.097 1.00 91.50 214 PHE A CA 1
ATOM 1677 C C . PHE A 1 214 ? 11.040 -9.890 -16.597 1.00 91.50 214 PHE A C 1
ATOM 1679 O O . PHE A 1 214 ? 9.881 -10.011 -17.010 1.00 91.50 214 PHE A O 1
ATOM 1686 N N . PRO A 1 215 ? 12.086 -9.940 -17.444 1.00 91.00 215 PRO A N 1
ATOM 1687 C CA . PRO A 1 215 ? 11.916 -10.047 -18.893 1.00 91.00 215 PRO A CA 1
ATOM 1688 C C . PRO A 1 215 ? 11.274 -11.376 -19.320 1.00 91.00 215 PRO A C 1
ATOM 1690 O O . PRO A 1 215 ? 10.574 -11.409 -20.328 1.00 91.00 215 PRO A O 1
ATOM 1693 N N . GLU A 1 216 ? 11.460 -12.446 -18.543 1.00 91.12 216 GLU A N 1
ATOM 1694 C CA . GLU A 1 216 ? 10.955 -13.798 -18.832 1.00 91.12 216 GLU A CA 1
ATOM 1695 C C . GLU A 1 216 ? 9.425 -13.869 -18.839 1.00 91.12 216 GLU A C 1
ATOM 1697 O O . GLU A 1 216 ? 8.819 -14.429 -19.751 1.00 91.12 216 GLU A O 1
ATOM 1702 N N . VAL A 1 217 ? 8.799 -13.266 -17.826 1.00 90.19 217 VAL A N 1
ATOM 1703 C CA . VAL A 1 217 ? 7.337 -13.139 -17.722 1.00 90.19 217 VAL A CA 1
ATOM 1704 C C . VAL A 1 217 ? 6.840 -11.823 -18.304 1.00 90.19 217 VAL A C 1
ATOM 1706 O O . VAL A 1 217 ? 5.634 -11.605 -18.410 1.00 90.19 217 VAL A O 1
ATOM 1709 N N . ASN A 1 218 ? 7.774 -10.957 -18.709 1.00 89.56 218 ASN A N 1
ATOM 1710 C CA . ASN A 1 218 ? 7.511 -9.632 -19.234 1.00 89.56 218 ASN A CA 1
ATOM 1711 C C . ASN A 1 218 ? 6.548 -8.864 -18.300 1.00 89.56 218 ASN A C 1
ATOM 1713 O O . ASN A 1 218 ? 5.495 -8.350 -18.687 1.00 89.56 218 ASN A O 1
ATOM 1717 N N . GLY A 1 219 ? 6.909 -8.859 -17.025 1.00 90.31 219 GLY A N 1
ATOM 1718 C CA . GLY A 1 219 ? 6.079 -8.344 -15.954 1.00 90.31 219 GLY A CA 1
ATOM 1719 C C . GLY A 1 219 ? 6.931 -7.807 -14.825 1.00 90.31 219 GLY A C 1
ATOM 1720 O O . GLY A 1 219 ? 8.138 -8.035 -14.767 1.00 90.31 219 GLY A O 1
ATOM 1721 N N . TRP A 1 220 ? 6.276 -7.082 -13.936 1.00 90.81 220 TRP A N 1
ATOM 1722 C CA . TRP A 1 220 ? 6.894 -6.566 -12.734 1.00 90.81 220 TRP A CA 1
ATOM 1723 C C . TRP A 1 220 ? 6.564 -7.464 -11.540 1.00 90.81 220 TRP A C 1
ATOM 1725 O O . TRP A 1 220 ? 5.439 -7.956 -11.439 1.00 90.81 220 TRP A O 1
ATOM 1735 N N . ASP A 1 221 ? 7.519 -7.649 -10.634 1.00 89.75 221 ASP A N 1
ATOM 1736 C CA . ASP A 1 221 ? 7.327 -8.369 -9.375 1.00 89.75 221 ASP A CA 1
ATOM 1737 C C . ASP A 1 221 ? 7.791 -7.486 -8.198 1.00 89.75 221 ASP A C 1
ATOM 1739 O O . ASP A 1 221 ? 8.924 -6.995 -8.205 1.00 89.75 221 ASP A O 1
ATOM 1743 N N . PRO A 1 222 ? 6.943 -7.248 -7.180 1.00 88.25 222 PRO A N 1
ATOM 1744 C CA . PRO A 1 222 ? 7.342 -6.558 -5.951 1.00 88.25 222 PRO A CA 1
ATOM 1745 C C . PRO A 1 222 ? 8.204 -7.420 -5.000 1.00 88.25 222 PRO A C 1
ATOM 1747 O O . PRO A 1 222 ? 8.554 -6.963 -3.907 1.00 88.25 222 PRO A O 1
ATOM 1750 N N . GLY A 1 223 ? 8.486 -8.676 -5.358 1.00 84.56 223 GLY A N 1
ATOM 1751 C CA . GLY A 1 223 ? 9.306 -9.625 -4.607 1.00 84.56 223 GLY A CA 1
ATOM 1752 C C . GLY A 1 223 ? 10.821 -9.404 -4.715 1.00 84.56 223 GLY A C 1
ATOM 1753 O O . GLY A 1 223 ? 11.300 -8.345 -5.106 1.00 84.56 223 GLY A O 1
ATOM 1754 N N . GLY A 1 224 ? 11.593 -10.417 -4.307 1.00 86.00 224 GLY A N 1
ATOM 1755 C CA . GLY A 1 224 ? 13.058 -10.398 -4.403 1.00 86.00 224 GLY A CA 1
ATOM 1756 C C . GLY A 1 224 ? 13.707 -9.260 -3.610 1.00 86.00 224 GLY A C 1
ATOM 1757 O O . GLY A 1 224 ? 13.419 -9.077 -2.422 1.00 86.00 224 GLY A O 1
ATOM 1758 N N . ASP A 1 225 ? 14.559 -8.493 -4.291 1.00 86.62 225 ASP A N 1
ATOM 1759 C CA . ASP A 1 225 ? 15.342 -7.388 -3.721 1.00 86.62 225 ASP A CA 1
ATOM 1760 C C . ASP A 1 225 ? 14.461 -6.208 -3.257 1.00 86.62 225 ASP A C 1
ATOM 1762 O O . ASP A 1 225 ? 14.890 -5.368 -2.467 1.00 86.62 225 ASP A O 1
ATOM 1766 N N . CYS A 1 226 ? 13.194 -6.164 -3.682 1.00 87.56 226 CYS A N 1
ATOM 1767 C CA . CYS A 1 226 ? 12.243 -5.115 -3.323 1.00 87.56 226 CYS A CA 1
ATOM 1768 C C . CYS A 1 226 ? 11.486 -5.348 -2.006 1.00 87.56 226 CYS A C 1
ATOM 1770 O O . CYS A 1 226 ? 10.827 -4.430 -1.500 1.00 87.56 226 CYS A O 1
ATOM 1772 N N . LYS A 1 227 ? 11.572 -6.552 -1.426 1.00 86.56 227 LYS A N 1
ATOM 1773 C CA . LYS A 1 227 ? 10.726 -6.967 -0.295 1.00 86.56 227 LYS A CA 1
ATOM 1774 C C . LYS A 1 227 ? 10.848 -6.051 0.927 1.00 86.56 227 LYS A C 1
ATOM 1776 O O . LYS A 1 227 ? 9.839 -5.748 1.557 1.00 86.56 227 LYS A O 1
ATOM 1781 N N . ASP A 1 228 ? 12.057 -5.587 1.232 1.00 85.25 228 ASP A N 1
ATOM 1782 C CA . ASP A 1 228 ? 12.331 -4.758 2.414 1.00 85.25 228 ASP A CA 1
ATOM 1783 C C . ASP A 1 228 ? 12.158 -3.251 2.161 1.00 85.25 228 ASP A C 1
ATOM 1785 O O . ASP A 1 228 ? 12.255 -2.448 3.097 1.00 85.25 228 ASP A O 1
ATOM 1789 N N . TYR A 1 229 ? 11.929 -2.859 0.904 1.00 84.50 229 TYR A N 1
ATOM 1790 C CA . TYR A 1 229 ? 11.673 -1.474 0.514 1.00 84.50 229 TYR A CA 1
ATOM 1791 C C . TYR A 1 229 ? 10.178 -1.141 0.578 1.00 84.50 229 TYR A C 1
ATOM 1793 O O . TYR A 1 229 ? 9.808 -0.043 0.997 1.00 84.50 229 TYR A O 1
ATOM 1801 N N . ASN A 1 230 ? 9.331 -2.095 0.178 1.00 85.25 230 ASN A N 1
ATOM 1802 C CA . ASN A 1 230 ? 7.878 -1.954 0.154 1.00 85.25 230 ASN A CA 1
ATOM 1803 C C . ASN A 1 230 ? 7.322 -1.745 1.568 1.00 85.25 230 ASN A C 1
ATOM 1805 O O . ASN A 1 230 ? 7.365 -2.645 2.405 1.00 85.25 230 ASN A O 1
ATOM 1809 N N . SER A 1 231 ? 6.786 -0.556 1.844 1.00 86.88 231 SER A N 1
ATOM 1810 C CA . SER A 1 231 ? 6.241 -0.227 3.162 1.00 86.88 231 SER A CA 1
ATOM 1811 C C . SER A 1 231 ? 5.153 0.840 3.101 1.00 86.88 231 SER A C 1
ATOM 1813 O O . SER A 1 231 ? 5.067 1.626 2.160 1.00 86.88 231 SER A O 1
ATOM 1815 N N . SER A 1 232 ? 4.306 0.861 4.128 1.00 85.06 232 SER A N 1
ATOM 1816 C CA . SER A 1 232 ? 3.291 1.889 4.348 1.00 85.06 232 SER A CA 1
ATOM 1817 C C . SER A 1 232 ? 3.273 2.215 5.842 1.00 85.06 232 SER A C 1
ATOM 1819 O O . SER A 1 232 ? 3.208 1.296 6.653 1.00 85.06 232 SER A O 1
ATOM 1821 N N . ASP A 1 233 ? 3.373 3.499 6.190 1.00 83.12 233 ASP A N 1
ATOM 1822 C CA . ASP A 1 233 ? 3.448 4.061 7.560 1.00 83.12 233 ASP A CA 1
ATOM 1823 C C . ASP A 1 233 ? 2.108 4.240 8.293 1.00 83.12 233 ASP A C 1
ATOM 1825 O O . ASP A 1 233 ? 1.312 5.152 7.977 1.00 83.12 233 ASP A O 1
#

Nearest PDB structures (foldseek):
  2dvn-assembly1_A  TM=5.290E-01  e=3.529E+00  Pyrococcus horikoshii

Secondary structure (DSSP, 8-state):
--HHHHHHHHHHHHHTTS--PPP--S---------------------------HHHHHHHHHHHHHHHHHHHHHHHHHHHHHHHHHHHHHHHHHHHTS--EEEEESSSS-EEEEE-SSS-BEEEEEEEEEEEEETTSPP--GGGGTT---PEEPSS-S-B-TT-EE--S----HHHHHTSHHHHTTSEEEEEEEEEEEEETTEEEEEEEEEEEETTTTEEES-GGGTTT-EE-

pLDDT: mean 78.52, std 15.38, range [42.59, 97.62]

Foldseek 3Di:
DDPVVVVVVVVVVVVVPPPPDPPDDPDDDPPPPPPPDDDPDDPDDPPPPDPDPPVVVVVVVVVVVVVVVVVVVVVVVVVVVVVVVVVVVVVVVVVQQDFPWDWDDPDLQQTKTAGQHQFKWAQKWKDKDKDKFFLPDDFDDPVVPPVDDDIDGFPDHRIHHHGDIGGHPDPYPVVVVCPDPCNLVVRMKMKMWMWMWTDDDHDIKIFTAIWIQDNVVSDIDCDDSNVVRGDID

Sequence (233 aa):
MNKRQAKRQKARAAAKQKGSMPPRDPTDNPSSNEASNNHDSTEQGRSKLSKAPVWIEALCAIALVIITGLYTHYARRQVQAANKTLREIVASRELDHRAWVGMDTETKTTLLIRNFGNTPANNATDQVFGHRVDAVSTPITKELGDSWVNSSPLLQIGVIFPGQHVAPSSRENIHAMLDAPAVKKGASRVYLLGRIKYYTFTKTHTTRFCWEWFPEVNGWDPGGDCKDYNSSD